Protein AF-A0A7C3TME4-F1 (afdb_monomer)

Solvent-accessible surface area (backbone atoms only — not comparable to full-atom values): 13816 Å² total; per-residue (Å²): 140,78,90,90,77,91,88,80,92,79,83,92,79,86,82,83,83,81,83,79,82,79,79,80,73,78,81,77,84,71,82,79,68,86,88,53,80,61,49,68,63,52,51,54,50,54,57,47,37,74,76,51,68,73,68,78,62,21,32,40,33,26,37,11,40,73,47,34,69,46,46,78,54,47,36,65,73,38,56,90,48,58,45,42,80,46,21,42,58,88,35,28,44,67,53,46,62,72,41,34,76,74,65,47,55,78,52,59,36,49,27,40,40,36,38,57,32,60,43,30,46,76,71,67,45,53,41,65,56,45,42,52,39,48,53,51,44,53,52,54,49,37,73,80,36,76,82,47,44,41,35,39,42,45,58,73,74,27,69,72,48,48,94,47,38,71,53,47,52,49,28,39,49,56,40,45,61,49,20,70,76,66,75,32,46,68,42,82,51,49,76,74,46,34,44,97,86,71,44,48,47,75,85,27,36,38,98,75,34,60,52,63,35,72,64,35,47,64,56,44,44,62,60,51,45,54,52,49,42,74,75,60,50,85,71,128

Radius of gyration: 28.7 Å; Cα contacts (8 Å, |Δi|>4): 325; chains: 1; bounding box: 76×89×68 Å

Mean predicted aligned error: 9.06 Å

Foldseek 3Di:
DDDDDDDDDDDDDDDDDDDDDDDDDDDDDDPDDPLCVCVVVLVVVVVVCVVPPADAQAEEEEEEDQLVVCPPVVCVLQPVGRYDGHYTYLDALVVCVVCCVRRPLVRLYLEYEYEHDLSCVVVPHFLVVSLVSVVVVLVVNCVSRVNYAYEYEQHEAWPLCVVSVVRSVVSSVSNVVVCVVVNHHYQYLHVLQADPVSHGDQQQADPSRRHGDPVVVVSVSCSVSVVCCVVPNSDD

Nearest PDB structures (foldseek):
  7pzg-assembly1_AAA  TM=8.644E-01  e=2.456E-14  Phocaeicola vulgatus
  1bwq-assembly1_A-2  TM=8.470E-01  e=3.777E-12  Bos taurus
  3dt9-assembly1_A  TM=8.019E-01  e=6.624E-13  Bos taurus
  2hsj-assembly1_D  TM=8.637E-01  e=3.541E-11  Streptococcus pneumoniae TIGR4
  1vyh-assembly1_A  TM=8.261E-01  e=8.454E-11  Homo sapiens

Structure (mmCIF, N/CA/C/O backbone):
data_AF-A0A7C3TME4-F1
#
_entry.id   AF-A0A7C3TME4-F1
#
loop_
_atom_site.group_PDB
_atom_site.id
_atom_site.type_symbol
_atom_site.label_atom_id
_atom_site.label_alt_id
_atom_site.label_comp_id
_atom_site.label_asym_id
_atom_site.label_entity_id
_atom_site.label_seq_id
_atom_site.pdbx_PDB_ins_code
_atom_site.Cartn_x
_atom_site.Cartn_y
_atom_site.Cartn_z
_atom_site.occupancy
_atom_site.B_iso_or_equiv
_atom_site.auth_seq_id
_atom_site.auth_comp_id
_atom_site.auth_asym_id
_atom_site.auth_atom_id
_atom_site.pdbx_PDB_model_num
ATOM 1 N N . MET A 1 1 ? 54.034 75.739 47.456 1.00 38.38 1 MET A N 1
ATOM 2 C CA . MET A 1 1 ? 54.978 74.788 46.822 1.00 38.38 1 MET A CA 1
ATOM 3 C C . MET A 1 1 ? 54.157 73.703 46.151 1.00 38.38 1 MET A C 1
ATOM 5 O O . MET A 1 1 ? 53.242 73.231 46.795 1.00 38.38 1 MET A O 1
ATOM 9 N N . ASN A 1 2 ? 54.379 73.233 44.934 1.00 37.00 2 ASN A N 1
ATOM 10 C CA . ASN A 1 2 ? 55.167 73.670 43.789 1.00 37.00 2 ASN A CA 1
ATOM 11 C C . ASN A 1 2 ? 54.626 72.807 42.619 1.00 37.00 2 ASN A C 1
ATOM 13 O O . ASN A 1 2 ? 54.389 71.626 42.838 1.00 37.00 2 ASN A O 1
ATOM 17 N N . ILE A 1 3 ? 54.430 73.409 41.440 1.00 44.34 3 ILE A N 1
ATOM 18 C CA . ILE A 1 3 ? 54.472 72.835 40.072 1.00 44.34 3 ILE A CA 1
ATOM 19 C C . ILE A 1 3 ? 53.951 71.410 39.796 1.00 44.34 3 ILE A C 1
ATOM 21 O O . ILE A 1 3 ? 54.540 70.420 40.212 1.00 44.34 3 ILE A O 1
ATOM 25 N N . ALA A 1 4 ? 53.021 71.324 38.840 1.00 41.16 4 ALA A N 1
ATOM 26 C CA . ALA A 1 4 ? 53.124 70.340 37.764 1.00 41.16 4 ALA A CA 1
ATOM 27 C C . ALA A 1 4 ? 52.654 70.976 36.447 1.00 41.16 4 ALA A C 1
ATOM 29 O O . ALA A 1 4 ? 51.499 71.370 36.298 1.00 41.16 4 ALA A O 1
ATOM 30 N N . SER A 1 5 ? 53.600 71.108 35.524 1.00 45.34 5 SER A N 1
ATOM 31 C CA . SER A 1 5 ? 53.452 71.673 34.189 1.00 45.34 5 SER A CA 1
ATOM 32 C C . SER A 1 5 ? 53.467 70.562 33.137 1.00 45.34 5 SER A C 1
ATOM 34 O O . SER A 1 5 ? 54.255 69.631 33.253 1.00 45.34 5 SER A O 1
ATOM 36 N N . ILE A 1 6 ? 52.688 70.790 32.074 1.00 47.88 6 ILE A N 1
ATOM 37 C CA . ILE A 1 6 ? 52.908 70.399 30.667 1.00 47.88 6 ILE A CA 1
ATOM 38 C C . ILE A 1 6 ? 52.858 68.905 30.312 1.00 47.88 6 ILE A C 1
ATOM 40 O O . ILE A 1 6 ? 53.692 68.109 30.722 1.00 47.88 6 ILE A O 1
ATOM 44 N N . THR A 1 7 ? 51.952 68.578 29.387 1.00 41.00 7 THR A N 1
ATOM 45 C CA . THR A 1 7 ? 52.093 67.615 28.269 1.00 41.00 7 THR A CA 1
ATOM 46 C C . THR A 1 7 ? 50.743 67.583 27.542 1.00 41.00 7 THR A C 1
ATOM 48 O O . THR A 1 7 ? 49.711 67.759 28.172 1.00 41.00 7 THR A O 1
ATOM 51 N N . ALA A 1 8 ? 50.585 67.361 26.246 1.00 40.88 8 ALA A N 1
ATOM 52 C CA . ALA A 1 8 ? 51.396 67.469 25.045 1.00 40.88 8 ALA A CA 1
ATOM 53 C C . ALA A 1 8 ? 50.364 67.384 23.902 1.00 40.88 8 ALA A C 1
ATOM 55 O O . ALA A 1 8 ? 49.390 66.637 23.993 1.00 40.88 8 ALA A O 1
ATOM 56 N N . VAL A 1 9 ? 50.547 68.168 22.844 1.00 46.25 9 VAL A N 1
ATOM 57 C CA . VAL A 1 9 ? 49.722 68.117 21.629 1.00 46.25 9 VAL A CA 1
ATOM 58 C C . VAL A 1 9 ? 50.043 66.832 20.863 1.00 46.25 9 VAL A C 1
ATOM 60 O O . VAL A 1 9 ? 51.214 66.480 20.729 1.00 46.25 9 VAL A O 1
ATOM 63 N N . SER A 1 10 ? 49.041 66.139 20.315 1.00 42.34 10 SER A N 1
ATOM 64 C CA . SER A 1 10 ? 49.268 65.100 19.301 1.00 42.34 10 SER A CA 1
ATOM 65 C C . SER A 1 10 ? 48.139 65.011 18.271 1.00 42.34 10 SER A C 1
ATOM 67 O O . SER A 1 10 ? 47.013 64.638 18.574 1.00 42.34 10 SER A O 1
ATOM 69 N N . ALA A 1 11 ? 48.527 65.422 17.060 1.00 44.00 11 ALA A N 1
ATOM 70 C CA . ALA A 1 11 ? 48.186 64.964 15.712 1.00 44.00 11 ALA A CA 1
ATOM 71 C C . ALA A 1 11 ? 46.788 64.382 15.415 1.00 44.00 11 ALA A C 1
ATOM 73 O O . ALA A 1 11 ? 46.443 63.267 15.797 1.00 44.00 11 ALA A O 1
ATOM 74 N N . ALA A 1 12 ? 46.056 65.107 14.564 1.00 46.00 12 ALA A N 1
ATOM 75 C CA . ALA A 1 12 ? 44.888 64.626 13.838 1.00 46.00 12 ALA A CA 1
ATOM 76 C C . ALA A 1 12 ? 45.297 63.642 12.723 1.00 46.00 12 ALA A C 1
ATOM 78 O O . ALA A 1 12 ? 46.025 64.004 11.799 1.00 46.00 12 ALA A O 1
ATOM 79 N N . GLY A 1 13 ? 44.808 62.402 12.803 1.00 43.19 13 GLY A N 1
ATOM 80 C CA . GLY A 1 13 ? 44.898 61.401 11.739 1.00 43.19 13 GLY A CA 1
ATOM 81 C C . GLY A 1 13 ? 43.660 61.439 10.841 1.00 43.19 13 GLY A C 1
ATOM 82 O O . GLY A 1 13 ? 42.536 61.291 11.315 1.00 43.19 13 GLY A O 1
ATOM 83 N N . LEU A 1 14 ? 43.872 61.639 9.541 1.00 49.12 14 LEU A N 1
ATOM 84 C CA . LEU A 1 14 ? 42.845 61.646 8.501 1.00 49.12 14 LEU A CA 1
ATOM 85 C C . LEU A 1 14 ? 42.413 60.195 8.191 1.00 49.12 14 LEU A C 1
ATOM 87 O O . LEU A 1 14 ? 43.196 59.428 7.632 1.00 49.12 14 LEU A O 1
ATOM 91 N N . LEU A 1 15 ? 41.185 59.798 8.548 1.00 44.97 15 LEU A N 1
ATOM 92 C CA . LEU A 1 15 ? 40.625 58.498 8.149 1.00 44.97 15 LEU A CA 1
ATOM 93 C C . LEU A 1 15 ? 39.968 58.595 6.761 1.00 44.97 15 LEU A C 1
ATOM 95 O O . LEU A 1 15 ? 38.920 59.214 6.597 1.00 44.97 15 LEU A O 1
ATOM 99 N N . LEU A 1 16 ? 40.567 57.931 5.771 1.00 50.03 16 LEU A N 1
ATOM 100 C CA . LEU A 1 16 ? 39.958 57.648 4.469 1.00 50.03 16 LEU A CA 1
ATOM 101 C C . LEU A 1 16 ? 38.964 56.484 4.607 1.00 50.03 16 LEU A C 1
ATOM 103 O O . LEU A 1 16 ? 39.358 55.344 4.854 1.00 50.03 16 LEU A O 1
ATOM 107 N N . LEU A 1 17 ? 37.672 56.765 4.431 1.00 47.72 17 LEU A N 1
ATOM 108 C CA . LEU A 1 17 ? 36.612 55.758 4.454 1.00 47.72 17 LEU A CA 1
ATOM 109 C C . LEU A 1 17 ? 36.432 55.155 3.050 1.00 47.72 17 LEU A C 1
ATOM 111 O O . LEU A 1 17 ? 35.775 55.735 2.189 1.00 47.72 17 LEU A O 1
ATOM 115 N N . ALA A 1 18 ? 37.017 53.982 2.803 1.00 53.81 18 ALA A N 1
ATOM 116 C CA . ALA A 1 18 ? 36.751 53.216 1.587 1.00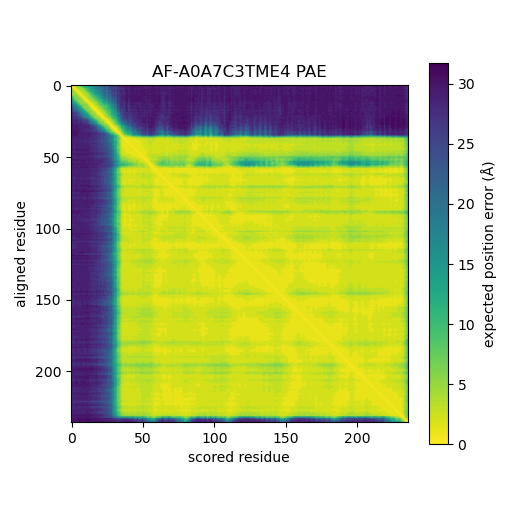 53.81 18 ALA A CA 1
ATOM 117 C C . ALA A 1 18 ? 35.410 52.471 1.722 1.00 53.81 18 ALA A C 1
ATOM 119 O O . ALA A 1 18 ? 35.304 51.484 2.452 1.00 53.81 18 ALA A O 1
ATOM 120 N N . ALA A 1 19 ? 34.378 52.933 1.015 1.00 53.28 19 ALA A N 1
ATOM 121 C CA . ALA A 1 19 ? 33.095 52.241 0.938 1.00 53.28 19 ALA A CA 1
ATOM 122 C C . ALA A 1 19 ? 33.236 50.955 0.103 1.00 53.28 19 ALA A C 1
ATOM 124 O O . ALA A 1 19 ? 33.480 51.002 -1.102 1.00 53.28 19 ALA A O 1
ATOM 125 N N . ARG A 1 20 ? 33.077 49.789 0.739 1.00 54.25 20 ARG A N 1
ATOM 126 C CA . ARG A 1 20 ? 32.970 48.506 0.032 1.00 54.25 20 ARG A CA 1
ATOM 127 C C . ARG A 1 20 ? 31.535 48.307 -0.445 1.00 54.25 20 ARG A C 1
ATOM 129 O O . ARG A 1 20 ? 30.631 48.137 0.367 1.00 54.25 20 ARG A O 1
ATOM 136 N N . VAL A 1 21 ? 31.336 48.278 -1.760 1.00 54.91 21 VAL A N 1
ATOM 137 C CA . VAL A 1 21 ? 30.077 47.827 -2.363 1.00 54.91 21 VAL A CA 1
ATOM 138 C C . VAL A 1 21 ? 30.041 46.302 -2.277 1.00 54.91 21 VAL A C 1
ATOM 140 O O . VAL A 1 21 ? 30.806 45.614 -2.951 1.00 54.91 21 VAL A O 1
ATOM 143 N N . ALA A 1 22 ? 29.183 45.765 -1.413 1.00 49.09 22 ALA A N 1
ATOM 144 C CA . ALA A 1 22 ? 28.935 44.333 -1.346 1.00 49.09 22 ALA A CA 1
ATOM 145 C C . ALA A 1 22 ? 28.124 43.902 -2.579 1.00 49.09 22 ALA A C 1
ATOM 147 O O . ALA A 1 22 ? 26.980 44.315 -2.754 1.00 49.09 22 ALA A O 1
ATOM 148 N N . HIS A 1 23 ? 28.713 43.068 -3.438 1.00 53.50 23 HIS A N 1
ATOM 149 C CA . HIS A 1 23 ? 27.960 42.340 -4.456 1.00 53.50 23 HIS A CA 1
ATOM 150 C C . HIS A 1 23 ? 27.107 41.280 -3.749 1.00 53.50 23 HIS A C 1
ATOM 152 O O . HIS A 1 23 ? 27.642 40.338 -3.162 1.00 53.50 23 HIS A O 1
ATOM 158 N N . ALA A 1 24 ? 25.784 41.439 -3.781 1.00 51.69 24 ALA A N 1
ATOM 159 C CA . ALA A 1 24 ? 24.870 40.407 -3.319 1.00 51.69 24 ALA A CA 1
ATOM 160 C C . ALA A 1 24 ? 24.959 39.210 -4.277 1.00 51.69 24 ALA A C 1
ATOM 162 O O . ALA A 1 24 ? 24.547 39.293 -5.433 1.00 51.69 24 ALA A O 1
ATOM 163 N N . ALA A 1 25 ? 25.524 38.101 -3.802 1.00 54.66 25 ALA A N 1
ATOM 164 C CA . ALA A 1 25 ? 25.453 36.834 -4.512 1.00 54.66 25 ALA A CA 1
ATOM 165 C C . ALA A 1 25 ? 23.982 36.402 -4.618 1.00 54.66 25 ALA A C 1
ATOM 167 O O . ALA A 1 25 ? 23.254 36.420 -3.621 1.00 54.66 25 ALA A O 1
ATOM 168 N N . ALA A 1 26 ? 23.545 36.010 -5.818 1.00 52.69 26 ALA A N 1
ATOM 169 C CA . ALA A 1 26 ? 22.238 35.393 -6.008 1.00 52.69 26 ALA A CA 1
ATOM 170 C C . ALA A 1 26 ? 22.118 34.160 -5.089 1.00 52.69 26 ALA A C 1
ATOM 172 O O . ALA A 1 26 ? 23.085 33.397 -4.974 1.00 52.69 26 ALA A O 1
ATOM 173 N N . PRO A 1 27 ? 20.977 33.949 -4.410 1.00 43.88 27 PRO A N 1
ATOM 174 C CA . PRO A 1 27 ? 20.857 32.846 -3.476 1.00 43.88 27 PRO A CA 1
ATOM 175 C C . PRO A 1 27 ? 20.954 31.526 -4.241 1.00 43.88 27 PRO A C 1
ATOM 177 O O . PRO A 1 27 ? 20.149 31.241 -5.127 1.00 43.88 27 PRO A O 1
ATOM 180 N N . ALA A 1 28 ? 21.940 30.708 -3.876 1.00 51.16 28 ALA A N 1
ATOM 181 C CA . ALA A 1 28 ? 21.996 29.315 -4.288 1.00 51.16 28 ALA A CA 1
ATOM 182 C C . ALA A 1 28 ? 20.683 28.625 -3.881 1.00 51.16 28 ALA A C 1
ATOM 184 O O . ALA A 1 28 ? 20.251 28.725 -2.728 1.00 51.16 28 ALA A O 1
ATOM 185 N N . THR A 1 29 ? 20.036 27.932 -4.818 1.00 48.56 29 THR A N 1
ATOM 186 C CA . THR A 1 29 ? 18.823 27.154 -4.556 1.00 48.56 29 THR A CA 1
ATOM 187 C C . THR A 1 29 ? 19.153 26.018 -3.589 1.00 48.56 29 THR A C 1
ATOM 189 O O . THR A 1 29 ? 19.700 24.981 -3.959 1.00 48.56 29 THR A O 1
ATOM 192 N N . ARG A 1 30 ? 18.847 26.217 -2.303 1.00 45.28 30 ARG A N 1
ATOM 193 C CA . ARG A 1 30 ? 18.965 25.158 -1.295 1.00 45.28 30 ARG A CA 1
ATOM 194 C C . ARG A 1 30 ? 17.942 24.057 -1.609 1.00 45.28 30 ARG A C 1
ATOM 196 O O . ARG A 1 30 ? 16.792 24.388 -1.906 1.00 45.28 30 ARG A O 1
ATOM 203 N N . PRO A 1 31 ? 18.307 22.767 -1.504 1.00 48.81 31 PRO A N 1
ATOM 204 C CA . PRO A 1 31 ? 17.323 21.698 -1.555 1.00 48.81 31 PRO A CA 1
ATOM 205 C C . PRO A 1 31 ? 16.297 21.902 -0.435 1.00 48.81 31 PRO A C 1
ATOM 207 O O . PRO A 1 31 ? 16.660 22.154 0.717 1.00 48.81 31 PRO A O 1
ATOM 210 N N . VAL A 1 32 ? 15.013 21.832 -0.791 1.00 48.09 32 VAL A N 1
ATOM 211 C CA . VAL A 1 32 ? 13.893 21.958 0.149 1.00 48.09 32 VAL A CA 1
ATOM 212 C C . VAL A 1 32 ? 14.014 20.848 1.206 1.00 48.09 32 VAL A C 1
ATOM 214 O O . VAL A 1 32 ? 14.129 19.681 0.826 1.00 48.09 32 VAL A O 1
ATOM 217 N N . PRO A 1 33 ? 14.003 21.161 2.517 1.00 47.69 33 PRO A N 1
ATOM 218 C CA . PRO A 1 33 ? 14.059 20.146 3.565 1.00 47.69 33 PRO A CA 1
ATOM 219 C C . PRO A 1 33 ? 12.911 19.135 3.438 1.00 47.69 33 PRO A C 1
ATOM 221 O O . PRO A 1 33 ? 11.782 19.502 3.115 1.00 47.69 33 PRO A O 1
ATOM 224 N N . ALA A 1 34 ? 13.174 17.868 3.769 1.00 52.22 34 ALA A N 1
ATOM 225 C CA . ALA A 1 34 ? 12.220 16.753 3.706 1.00 52.22 34 ALA A CA 1
ATOM 226 C C . ALA A 1 34 ? 10.955 16.912 4.588 1.00 52.22 34 ALA A C 1
ATOM 228 O O . ALA A 1 34 ? 10.088 16.048 4.590 1.00 52.22 34 ALA A O 1
ATOM 229 N N . THR A 1 35 ? 10.799 18.015 5.324 1.00 54.41 35 THR A N 1
ATOM 230 C CA . THR A 1 35 ? 9.729 18.200 6.315 1.00 54.41 35 THR A CA 1
ATOM 231 C C . THR A 1 35 ? 8.379 18.643 5.735 1.00 54.41 35 THR A C 1
ATOM 233 O O . THR A 1 35 ? 7.398 18.679 6.475 1.00 54.41 35 THR A O 1
ATOM 236 N N . GLN A 1 36 ? 8.281 18.961 4.438 1.00 70.75 36 GLN A N 1
ATOM 237 C CA . GLN A 1 36 ? 7.054 19.538 3.854 1.00 70.75 36 GLN A CA 1
ATOM 238 C C . GLN A 1 36 ? 6.500 18.821 2.620 1.00 70.75 36 GLN A C 1
ATOM 240 O O . GLN A 1 36 ? 5.417 19.180 2.145 1.00 70.75 36 GLN A O 1
ATOM 245 N N . ARG A 1 37 ? 7.193 17.813 2.077 1.00 85.88 37 ARG A N 1
ATOM 246 C CA . ARG A 1 37 ? 6.684 17.114 0.893 1.00 85.88 37 ARG A CA 1
ATOM 247 C C . ARG A 1 37 ? 5.389 16.393 1.275 1.00 85.88 37 ARG A C 1
ATOM 249 O O . ARG A 1 37 ? 5.381 15.605 2.206 1.00 85.88 37 ARG A O 1
ATOM 256 N N . PHE A 1 38 ? 4.311 16.699 0.553 1.00 95.06 38 PHE A N 1
ATOM 257 C CA . PHE A 1 38 ? 2.933 16.239 0.791 1.00 95.06 38 PHE A CA 1
ATOM 258 C C . PHE A 1 38 ? 2.153 16.944 1.910 1.00 95.06 38 PHE A C 1
ATOM 260 O O . PHE A 1 38 ? 0.957 16.701 2.021 1.00 95.06 38 PHE A O 1
ATOM 267 N N . ALA A 1 39 ? 2.736 17.881 2.670 1.00 94.06 39 ALA A N 1
ATOM 268 C CA . ALA A 1 39 ? 2.035 18.554 3.775 1.00 94.06 39 ALA A CA 1
ATOM 269 C C . ALA A 1 39 ? 0.693 19.193 3.360 1.00 94.06 39 ALA A C 1
ATOM 271 O O . ALA A 1 39 ? -0.268 19.141 4.125 1.00 94.06 39 ALA A O 1
ATOM 272 N N . ALA A 1 40 ? 0.608 19.735 2.141 1.00 94.81 40 ALA A N 1
ATOM 273 C CA . ALA A 1 40 ? -0.631 20.278 1.586 1.00 94.81 40 ALA A CA 1
ATOM 274 C C . ALA A 1 40 ? -1.701 19.199 1.321 1.00 94.81 40 ALA A C 1
ATOM 276 O O . ALA A 1 40 ? -2.874 19.425 1.605 1.00 94.81 40 ALA A O 1
ATOM 277 N N . GLU A 1 41 ? -1.314 18.016 0.825 1.00 95.62 41 GLU A N 1
ATOM 278 C CA . GLU A 1 41 ? -2.235 16.881 0.651 1.00 95.62 41 GLU A CA 1
ATOM 279 C C . GLU A 1 41 ? -2.741 16.379 2.010 1.00 95.62 41 GLU A C 1
ATOM 281 O O . GLU A 1 41 ? -3.932 16.114 2.165 1.00 95.62 41 GLU A O 1
ATOM 286 N N . ILE A 1 42 ? -1.858 16.324 3.015 1.00 96.12 42 ILE A N 1
ATOM 287 C CA . ILE A 1 42 ? -2.218 15.929 4.383 1.00 96.12 42 ILE A CA 1
ATOM 288 C C . ILE A 1 42 ? -3.192 16.932 5.008 1.00 96.12 42 ILE A C 1
ATOM 290 O O . ILE A 1 42 ? -4.246 16.536 5.503 1.00 96.12 42 ILE A O 1
ATOM 294 N N . ALA A 1 43 ? -2.902 18.230 4.902 1.00 95.75 43 ALA A N 1
ATOM 295 C CA . ALA A 1 43 ? -3.800 19.285 5.372 1.00 95.75 43 ALA A CA 1
ATOM 296 C C . ALA A 1 43 ? -5.163 19.255 4.656 1.00 95.75 43 ALA A C 1
ATOM 298 O O . ALA A 1 43 ? -6.194 19.570 5.249 1.00 95.75 43 ALA A O 1
ATOM 299 N N . ALA A 1 44 ? -5.199 18.840 3.386 1.00 95.19 44 ALA A N 1
ATOM 300 C CA . ALA A 1 44 ? -6.446 18.673 2.649 1.00 95.19 44 ALA A CA 1
A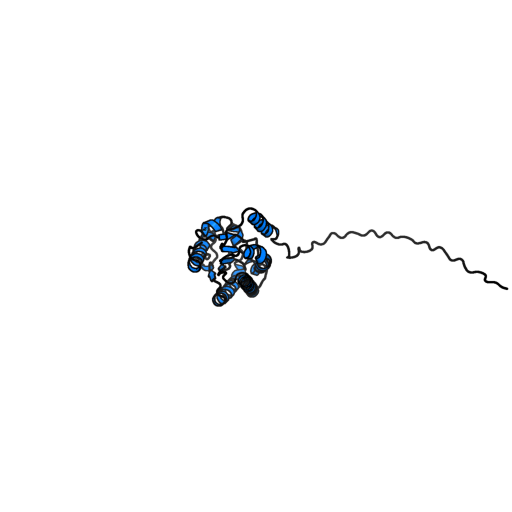TOM 301 C C . ALA A 1 44 ? -7.283 17.469 3.127 1.00 95.19 44 ALA A C 1
ATOM 303 O O . ALA A 1 44 ? -8.505 17.494 2.965 1.00 95.19 44 ALA A O 1
ATOM 304 N N . PHE A 1 45 ? -6.679 16.420 3.703 1.00 95.25 45 PHE A N 1
ATOM 305 C CA . PHE A 1 45 ? -7.440 15.384 4.419 1.00 95.25 45 PHE A CA 1
ATOM 306 C C . PHE A 1 45 ? -8.053 15.960 5.694 1.00 95.25 45 PHE A C 1
ATOM 308 O O . PHE A 1 45 ? -9.267 15.909 5.853 1.00 95.25 45 PHE A O 1
ATOM 315 N N . GLU A 1 46 ? -7.241 16.597 6.535 1.00 94.69 46 GLU A N 1
ATOM 316 C CA . GLU A 1 46 ? -7.681 17.157 7.820 1.00 94.69 46 GLU A CA 1
ATOM 317 C C . GLU A 1 46 ? -8.819 18.169 7.648 1.00 94.69 46 GLU A C 1
ATOM 319 O O . GLU A 1 46 ? -9.831 18.097 8.342 1.00 94.69 46 GLU A O 1
ATOM 324 N N . LYS A 1 47 ? -8.700 19.073 6.668 1.00 95.56 47 LYS A N 1
ATOM 325 C CA . LYS A 1 47 ? -9.752 20.048 6.357 1.00 95.56 47 LYS A CA 1
ATOM 326 C C . LYS A 1 47 ? -11.054 19.376 5.913 1.00 95.56 47 LYS A C 1
ATOM 328 O O . LYS A 1 47 ? -12.132 19.841 6.276 1.00 95.56 47 LYS A O 1
ATOM 333 N N . ARG A 1 48 ? -10.977 18.305 5.114 1.00 92.94 48 ARG A N 1
ATOM 334 C CA . ARG A 1 48 ? -12.173 17.556 4.696 1.00 92.94 48 ARG A CA 1
ATOM 335 C C . ARG A 1 48 ? -12.818 16.840 5.872 1.00 92.94 48 ARG A C 1
ATOM 337 O O . ARG A 1 48 ? -14.034 16.883 5.983 1.00 92.94 48 ARG A O 1
ATOM 344 N N . ASP A 1 49 ? -12.019 16.265 6.759 1.00 93.38 49 ASP A N 1
ATOM 345 C CA . ASP A 1 49 ? -12.524 15.524 7.915 1.00 93.38 49 ASP A CA 1
ATOM 346 C C . ASP A 1 49 ? -13.152 16.439 8.970 1.00 93.38 49 ASP A C 1
ATOM 348 O O . ASP A 1 49 ? -14.101 16.045 9.638 1.00 93.38 49 ASP A O 1
ATOM 352 N N . GLN A 1 50 ? -12.685 17.685 9.086 1.00 91.56 50 GLN A N 1
ATOM 353 C CA . GLN A 1 50 ? -13.356 18.707 9.897 1.00 91.56 50 GLN A CA 1
ATOM 354 C C . GLN A 1 50 ? -14.749 19.051 9.356 1.00 91.56 50 GLN A C 1
ATOM 356 O O . GLN A 1 50 ? -15.667 19.291 10.135 1.00 91.56 50 GLN A O 1
ATOM 361 N N . ALA A 1 51 ? -14.908 19.090 8.031 1.00 92.88 51 ALA A N 1
ATOM 362 C CA . ALA A 1 51 ? -16.188 19.391 7.393 1.00 92.88 51 ALA A CA 1
ATOM 363 C C . ALA A 1 51 ? -17.135 18.178 7.362 1.00 92.88 51 ALA A C 1
ATOM 365 O O . ALA A 1 51 ? -18.348 18.340 7.464 1.00 92.88 51 ALA A O 1
ATOM 366 N N . ALA A 1 52 ? -16.583 16.975 7.209 1.00 89.31 52 ALA A N 1
ATOM 367 C CA . ALA A 1 52 ? -17.311 15.717 7.138 1.00 89.31 52 ALA A CA 1
ATOM 368 C C . ALA A 1 52 ? -16.493 14.615 7.834 1.00 89.31 52 ALA A C 1
ATOM 370 O O . ALA A 1 52 ? -15.668 13.963 7.183 1.00 89.31 52 ALA A O 1
ATOM 371 N N . PRO A 1 53 ? -16.698 14.408 9.148 1.00 87.06 53 PRO A N 1
ATOM 372 C CA . PRO A 1 53 ? -15.969 13.398 9.896 1.00 87.06 53 PRO A CA 1
ATOM 373 C C . PRO A 1 53 ? -16.157 12.010 9.277 1.00 87.06 53 PRO A C 1
ATOM 375 O O . PRO A 1 53 ? -17.291 11.610 8.996 1.00 87.06 53 PRO A O 1
ATOM 378 N N . PRO A 1 54 ? -15.071 11.258 9.051 1.00 83.19 54 PRO A N 1
ATOM 379 C CA . PRO A 1 54 ? -15.181 9.915 8.518 1.00 83.19 54 PRO A CA 1
ATOM 380 C C . PRO A 1 54 ? -15.893 8.971 9.496 1.00 83.19 54 PRO A C 1
ATOM 382 O O . PRO A 1 54 ? -15.805 9.152 10.714 1.00 83.19 54 PRO A O 1
ATOM 385 N N . PRO A 1 55 ? -16.563 7.932 8.973 1.00 80.50 55 PRO A N 1
ATOM 386 C CA . PRO A 1 55 ? -17.238 6.937 9.795 1.00 80.50 55 PRO A CA 1
ATOM 387 C C . PRO A 1 55 ? -16.252 6.203 10.715 1.00 80.50 55 PRO A C 1
ATOM 389 O O . PRO A 1 55 ? -15.115 5.912 10.335 1.00 80.50 55 PRO A O 1
ATOM 392 N N . GLN A 1 56 ? -16.704 5.886 11.931 1.00 77.69 56 GLN A N 1
ATOM 393 C CA . GLN A 1 56 ? -15.938 5.062 12.867 1.00 77.69 56 GLN A CA 1
ATOM 394 C C . GLN A 1 56 ? -15.808 3.625 12.349 1.00 77.69 56 GLN A C 1
ATOM 396 O O . GLN A 1 56 ? -16.630 3.165 11.562 1.00 77.69 56 GLN A O 1
ATOM 401 N N . GLY A 1 57 ? -14.755 2.918 12.773 1.00 78.31 57 GLY A N 1
ATOM 402 C CA . GLY A 1 57 ? -14.548 1.516 12.394 1.00 78.31 57 GLY A CA 1
ATOM 403 C C . GLY A 1 57 ? -14.206 1.298 10.916 1.00 78.31 57 GLY A C 1
ATOM 404 O O . GLY A 1 57 ? -14.198 0.162 10.453 1.00 78.31 57 GLY A O 1
ATOM 405 N N . ALA A 1 58 ? -13.891 2.355 10.166 1.00 93.00 58 ALA A N 1
ATOM 406 C CA . ALA A 1 58 ? -13.549 2.249 8.756 1.00 93.00 58 ALA A CA 1
ATOM 407 C C . ALA A 1 58 ? -12.223 1.508 8.498 1.00 93.00 58 ALA A C 1
ATOM 409 O O . ALA A 1 58 ? -11.360 1.360 9.372 1.00 93.00 58 ALA A O 1
ATOM 410 N N . ILE A 1 59 ? -12.048 1.083 7.248 1.00 97.56 59 ILE A N 1
ATOM 411 C CA . ILE A 1 59 ? -10.806 0.540 6.702 1.00 97.56 59 ILE A CA 1
ATOM 412 C C . ILE A 1 59 ? -10.031 1.684 6.049 1.00 97.56 59 ILE A C 1
ATOM 414 O O . ILE A 1 59 ? -10.474 2.260 5.054 1.00 97.56 59 ILE A O 1
ATOM 418 N N . VAL A 1 60 ? -8.858 2.017 6.582 1.00 98.19 60 VAL A N 1
ATOM 419 C CA . VAL A 1 60 ? -8.008 3.070 6.012 1.00 98.19 60 VAL A CA 1
ATOM 420 C C . VAL A 1 60 ? -7.094 2.469 4.954 1.00 98.19 60 VAL A C 1
ATOM 422 O O . VAL A 1 60 ? -6.207 1.677 5.264 1.00 98.19 60 VAL A O 1
ATOM 425 N N . PHE A 1 61 ? -7.270 2.891 3.707 1.00 98.75 61 PHE A N 1
ATOM 426 C CA . PHE A 1 61 ? -6.344 2.619 2.615 1.00 98.75 61 PHE A CA 1
ATOM 427 C C . PHE A 1 61 ? -5.326 3.750 2.534 1.00 98.75 61 PHE A C 1
ATOM 429 O O . PHE A 1 61 ? -5.696 4.907 2.348 1.00 98.75 61 PHE A O 1
ATOM 436 N N . THR A 1 62 ? -4.039 3.444 2.645 1.00 98.56 62 THR A N 1
ATOM 437 C CA . THR A 1 62 ? -2.972 4.451 2.649 1.00 98.56 62 THR A CA 1
ATOM 438 C C . THR A 1 62 ? -1.736 3.998 1.874 1.00 98.56 62 THR A C 1
ATOM 440 O O . THR A 1 62 ? -1.630 2.862 1.409 1.00 98.56 62 THR A O 1
ATOM 443 N N . GLY A 1 63 ? -0.793 4.922 1.719 1.00 96.88 63 GLY A N 1
ATOM 444 C CA . GLY A 1 63 ? 0.428 4.752 0.954 1.00 96.88 63 GLY A CA 1
ATOM 445 C C . GLY A 1 63 ? 0.497 5.750 -0.192 1.00 96.88 63 GLY A C 1
ATOM 446 O O . GLY A 1 63 ? 0.255 6.943 0.006 1.00 96.88 63 GLY A O 1
ATOM 447 N N . SER A 1 64 ? 0.865 5.265 -1.372 1.00 97.81 64 SER A N 1
ATOM 448 C CA . SER A 1 64 ? 1.299 6.120 -2.481 1.00 97.81 64 SER A CA 1
ATOM 449 C C . SER A 1 64 ? 0.234 6.395 -3.546 1.00 97.81 64 SER A C 1
ATOM 451 O O . SER A 1 64 ? -0.961 6.132 -3.363 1.00 97.81 64 SER A O 1
ATOM 453 N N . SER A 1 65 ? 0.675 6.942 -4.682 1.00 98.00 65 SER A N 1
ATOM 454 C CA . SER A 1 65 ? -0.168 7.437 -5.763 1.00 98.00 65 SER A CA 1
ATOM 455 C C . SER A 1 65 ? -1.163 6.411 -6.292 1.00 98.00 65 SER A C 1
ATOM 457 O O . SER A 1 65 ? -2.256 6.820 -6.662 1.00 98.00 65 SER A O 1
ATOM 459 N N . SER A 1 66 ? -0.869 5.107 -6.270 1.00 98.56 66 SER A N 1
ATOM 460 C CA . SER A 1 66 ? -1.846 4.084 -6.676 1.00 98.56 66 SER A CA 1
ATOM 461 C C . SER A 1 66 ? -3.078 4.057 -5.767 1.00 98.56 66 SER A C 1
ATOM 463 O O . SER A 1 66 ? -4.183 3.872 -6.261 1.00 98.56 66 SER A O 1
ATOM 465 N N . ILE A 1 67 ? -2.937 4.296 -4.461 1.00 98.69 67 ILE A N 1
ATOM 466 C CA . ILE A 1 67 ? -4.099 4.433 -3.571 1.00 98.69 67 ILE A CA 1
ATOM 467 C C . ILE A 1 67 ? -4.756 5.792 -3.793 1.00 98.69 67 ILE A C 1
ATOM 469 O O . ILE A 1 67 ? -5.963 5.856 -4.015 1.00 98.69 67 ILE A O 1
ATOM 473 N N . ARG A 1 68 ? -3.967 6.875 -3.843 1.00 98.44 68 ARG A N 1
ATOM 474 C CA . ARG A 1 68 ? -4.482 8.237 -4.074 1.00 98.44 68 ARG A CA 1
ATOM 475 C C . ARG A 1 68 ? -5.346 8.325 -5.337 1.00 98.44 68 ARG A C 1
ATOM 477 O O . ARG A 1 68 ? -6.420 8.915 -5.313 1.00 98.44 68 ARG A O 1
ATOM 484 N N . MET A 1 69 ? -4.873 7.743 -6.438 1.00 98.50 69 MET A N 1
ATOM 485 C CA . MET A 1 69 ? -5.495 7.819 -7.764 1.00 98.50 69 MET A CA 1
ATOM 486 C C . MET A 1 69 ? -6.654 6.845 -7.958 1.00 98.50 69 MET A C 1
ATOM 488 O O . MET A 1 69 ? -7.429 7.031 -8.891 1.00 98.50 69 MET A O 1
ATOM 492 N N . TRP A 1 70 ? -6.840 5.884 -7.049 1.00 98.56 70 TRP A N 1
ATOM 493 C CA . TRP A 1 70 ? -8.090 5.125 -6.984 1.00 98.56 70 TRP A CA 1
ATOM 494 C C . TRP A 1 70 ? -9.267 6.073 -6.690 1.00 98.56 70 TRP A C 1
ATOM 496 O O . TRP A 1 70 ? -10.393 5.874 -7.146 1.00 98.56 70 TRP A O 1
ATOM 506 N N . GLY A 1 71 ? -8.980 7.173 -5.982 1.00 95.94 71 GLY A N 1
ATOM 507 C CA . GLY A 1 71 ? -9.891 8.293 -5.809 1.00 95.94 71 GLY A CA 1
ATOM 508 C C . GLY A 1 71 ? -11.185 7.880 -5.120 1.00 95.94 71 GLY A C 1
ATOM 509 O O . GLY A 1 71 ? -11.169 7.104 -4.162 1.00 95.94 71 GLY A O 1
ATOM 510 N N . ASN A 1 72 ? -12.299 8.411 -5.623 1.00 93.19 72 ASN A N 1
ATOM 511 C CA . ASN A 1 72 ? -13.632 8.180 -5.065 1.00 93.19 72 ASN A CA 1
ATOM 512 C C . ASN A 1 72 ? -14.168 6.771 -5.363 1.00 93.19 72 ASN A C 1
ATOM 514 O O . ASN A 1 72 ? -15.010 6.283 -4.616 1.00 93.19 72 ASN A O 1
ATOM 518 N N . ALA A 1 73 ? -13.669 6.105 -6.412 1.00 97.62 73 ALA A N 1
ATOM 519 C CA . ALA A 1 73 ? -14.115 4.758 -6.769 1.00 97.62 73 ALA A CA 1
ATOM 520 C C . ALA A 1 73 ? -13.744 3.719 -5.700 1.00 97.62 73 ALA A C 1
ATOM 522 O O . ALA A 1 73 ? -14.459 2.739 -5.544 1.00 97.62 73 ALA A O 1
ATOM 523 N N . LEU A 1 74 ? -12.688 3.966 -4.911 1.00 98.25 74 LEU A N 1
ATOM 524 C CA . LEU A 1 74 ? -12.229 3.053 -3.861 1.00 98.25 74 LEU A CA 1
ATOM 525 C C . LEU A 1 74 ? -13.342 2.687 -2.871 1.00 98.25 74 LEU A C 1
ATOM 527 O O . LEU A 1 74 ? -13.499 1.517 -2.539 1.00 98.25 74 LEU A O 1
ATOM 531 N N . ALA A 1 75 ? -14.116 3.671 -2.405 1.00 96.06 75 ALA A N 1
ATOM 532 C CA . ALA A 1 75 ? -15.186 3.417 -1.442 1.00 96.06 75 ALA A CA 1
ATOM 533 C C . ALA A 1 75 ? -16.302 2.551 -2.050 1.00 96.06 75 ALA A C 1
ATOM 535 O O . ALA A 1 75 ? -16.783 1.629 -1.399 1.00 96.06 75 ALA A O 1
ATOM 536 N N . GLU A 1 76 ? -16.669 2.807 -3.308 1.00 97.06 76 GLU A N 1
ATOM 537 C CA . GLU A 1 76 ? -17.679 2.031 -4.034 1.00 97.06 76 GLU A CA 1
ATOM 538 C C . GLU A 1 76 ? -17.205 0.605 -4.330 1.00 97.06 76 GLU A C 1
ATOM 540 O O . GLU A 1 76 ? -17.933 -0.355 -4.083 1.00 97.06 76 GLU A O 1
ATOM 545 N N . ASP A 1 77 ? -15.962 0.455 -4.785 1.00 98.06 77 ASP A N 1
ATOM 546 C CA . ASP A 1 77 ? -15.368 -0.839 -5.117 1.00 98.06 77 ASP A CA 1
ATOM 547 C C . ASP A 1 77 ? -15.264 -1.768 -3.896 1.00 98.06 77 ASP A C 1
ATOM 549 O O . ASP A 1 77 ? -15.306 -2.992 -4.040 1.00 98.06 77 ASP A O 1
ATOM 553 N N . MET A 1 78 ? -15.126 -1.198 -2.694 1.00 97.38 78 MET A N 1
ATOM 554 C CA . MET A 1 78 ? -14.986 -1.951 -1.446 1.00 97.38 78 MET A CA 1
ATOM 555 C C . MET A 1 78 ? -16.315 -2.242 -0.740 1.00 97.38 78 MET A C 1
ATOM 557 O O . MET A 1 78 ? -16.314 -3.056 0.183 1.00 97.38 78 MET A O 1
ATOM 561 N N . LYS A 1 79 ? -17.450 -1.669 -1.173 1.00 94.56 79 LYS A N 1
ATOM 562 C CA . LYS A 1 79 ? -18.765 -1.955 -0.564 1.00 94.56 79 LYS A CA 1
ATOM 563 C C . LYS A 1 79 ? -19.026 -3.467 -0.467 1.00 94.56 79 LYS A C 1
ATOM 565 O O . LYS A 1 79 ? -18.755 -4.163 -1.444 1.00 94.56 79 LYS A O 1
ATOM 570 N N . PRO A 1 80 ? -19.585 -3.980 0.644 1.00 93.25 80 PRO A N 1
ATOM 571 C CA . PRO A 1 80 ? -20.190 -3.227 1.748 1.00 93.25 80 PRO A CA 1
ATOM 572 C C . PRO A 1 80 ? -19.185 -2.683 2.777 1.00 93.25 80 PRO A C 1
ATOM 574 O O . PRO A 1 80 ? -19.588 -1.980 3.699 1.00 93.25 80 PRO A O 1
ATOM 577 N N . LEU A 1 81 ? -17.887 -2.959 2.623 1.00 93.69 81 LEU A N 1
ATOM 578 C CA . LEU A 1 81 ? -16.865 -2.477 3.546 1.00 93.69 81 LEU A CA 1
ATOM 579 C C . LEU A 1 81 ? -16.725 -0.954 3.462 1.00 93.69 81 LEU A C 1
ATOM 581 O O . LEU A 1 81 ? -16.590 -0.369 2.385 1.00 93.69 81 LEU A O 1
ATOM 585 N N . VAL A 1 82 ? -16.690 -0.310 4.626 1.00 94.12 82 VAL A N 1
ATOM 586 C CA . VAL A 1 82 ? -16.515 1.139 4.737 1.00 94.12 82 VAL A CA 1
ATOM 587 C C . VAL A 1 82 ? -15.035 1.482 4.591 1.00 94.12 82 VAL A C 1
ATOM 589 O O . VAL A 1 82 ? -14.264 1.383 5.545 1.00 94.12 82 VAL A O 1
ATOM 592 N N . ALA A 1 83 ? -14.626 1.872 3.386 1.00 96.12 83 ALA A N 1
ATOM 593 C CA . ALA A 1 83 ? -13.237 2.178 3.063 1.00 96.12 83 ALA A CA 1
ATOM 594 C C . ALA A 1 83 ? -12.981 3.686 2.911 1.00 96.12 83 ALA A C 1
ATOM 596 O O . ALA A 1 83 ? -13.768 4.417 2.309 1.00 96.12 83 ALA A O 1
ATOM 597 N N . ILE A 1 84 ? -11.838 4.146 3.421 1.00 96.06 84 ILE A N 1
ATOM 598 C CA . ILE A 1 84 ? -11.400 5.542 3.352 1.00 96.06 84 ILE A CA 1
ATOM 599 C C . ILE A 1 84 ? -10.069 5.621 2.615 1.00 96.06 84 ILE A C 1
ATOM 601 O O . ILE A 1 84 ? -9.105 4.942 2.963 1.00 96.06 84 ILE A O 1
ATOM 605 N N . ASN A 1 85 ? -9.992 6.521 1.636 1.00 97.56 85 ASN A N 1
ATOM 606 C CA . ASN A 1 85 ? -8.768 6.790 0.894 1.00 97.56 85 ASN A CA 1
ATOM 607 C C . ASN A 1 85 ? -7.902 7.853 1.597 1.00 97.56 85 ASN A C 1
ATOM 609 O O . ASN A 1 85 ? -8.299 9.017 1.731 1.00 97.56 85 ASN A O 1
ATOM 613 N N . ARG A 1 86 ? -6.712 7.434 2.025 1.00 97.62 86 ARG A N 1
ATOM 614 C CA . ARG A 1 86 ? -5.620 8.231 2.608 1.00 97.62 86 ARG A CA 1
ATOM 615 C C . ARG A 1 86 ? -4.294 7.963 1.901 1.00 97.62 86 ARG A C 1
ATOM 617 O O . ARG A 1 86 ? -3.224 8.041 2.506 1.00 97.62 86 ARG A O 1
ATOM 624 N N . GLY A 1 87 ? -4.360 7.613 0.618 1.00 97.75 87 GLY A N 1
ATOM 625 C CA . GLY A 1 87 ? -3.197 7.623 -0.258 1.00 97.75 87 GLY A CA 1
ATOM 626 C C . GLY A 1 87 ? -2.830 9.056 -0.622 1.00 97.75 87 GLY A C 1
ATOM 627 O O . GLY A 1 87 ? -3.696 9.869 -0.934 1.00 97.75 87 GLY A O 1
ATOM 628 N N . PHE A 1 88 ? -1.544 9.359 -0.620 1.00 97.44 88 PHE A N 1
ATOM 629 C CA . PHE A 1 88 ? -0.987 10.652 -1.024 1.00 97.44 88 PHE A CA 1
ATOM 630 C C . PHE A 1 88 ? 0.099 10.405 -2.078 1.00 97.44 88 PHE A C 1
ATOM 632 O O . PHE A 1 88 ? 0.342 9.246 -2.380 1.00 97.44 88 PHE A O 1
ATOM 639 N N . GLY A 1 89 ? 0.663 11.446 -2.702 1.00 94.62 89 GLY A N 1
ATOM 640 C CA . GLY A 1 89 ? 1.506 11.425 -3.917 1.00 94.62 89 GLY A CA 1
ATOM 641 C C . GLY A 1 89 ? 2.552 10.304 -4.129 1.00 94.62 89 GLY A C 1
ATOM 642 O O . GLY A 1 89 ? 2.331 9.117 -3.944 1.00 94.62 89 GLY A O 1
ATOM 643 N N . GLY A 1 90 ? 3.726 10.630 -4.664 1.00 94.06 90 GLY A N 1
ATOM 644 C CA . GLY A 1 90 ? 4.804 9.643 -4.867 1.00 94.06 90 GLY A CA 1
ATOM 645 C C . GLY A 1 90 ? 5.468 9.210 -3.553 1.00 94.06 90 GLY A C 1
ATOM 646 O O . GLY A 1 90 ? 6.693 9.242 -3.475 1.00 94.06 90 GLY A O 1
ATOM 647 N N . SER A 1 91 ? 4.676 8.930 -2.515 1.00 97.19 91 SER A N 1
ATOM 648 C CA . SER A 1 91 ? 5.140 8.708 -1.153 1.00 97.19 91 SER A CA 1
ATOM 649 C C . SER A 1 91 ? 5.922 7.410 -1.025 1.00 97.19 91 SER A C 1
ATOM 651 O O . SER A 1 91 ? 5.689 6.434 -1.746 1.00 97.19 91 SER A O 1
ATOM 653 N N . THR A 1 92 ? 6.880 7.447 -0.112 1.00 98.44 92 THR A N 1
ATOM 654 C CA . THR A 1 92 ? 7.718 6.335 0.320 1.00 98.44 92 THR A CA 1
ATOM 655 C C . THR A 1 92 ? 7.213 5.777 1.649 1.00 98.44 92 THR A C 1
ATOM 657 O O . THR A 1 92 ? 6.356 6.370 2.314 1.00 98.44 92 THR A O 1
ATOM 660 N N . THR A 1 93 ? 7.749 4.641 2.083 1.00 98.31 93 THR A N 1
ATOM 661 C CA . THR A 1 93 ? 7.453 4.109 3.422 1.00 98.31 93 THR A CA 1
ATOM 662 C C . THR A 1 93 ? 7.925 5.051 4.537 1.00 98.31 93 THR A C 1
ATOM 664 O O . THR A 1 93 ? 7.291 5.114 5.589 1.00 98.31 93 THR A O 1
ATOM 667 N N . SER A 1 94 ? 8.975 5.847 4.300 1.00 97.31 94 SER A N 1
ATOM 668 C CA . SER A 1 94 ? 9.418 6.898 5.229 1.00 97.31 94 SER A CA 1
ATOM 669 C C . SER A 1 94 ? 8.391 8.029 5.347 1.00 97.31 94 SER A C 1
ATOM 671 O O . SER A 1 9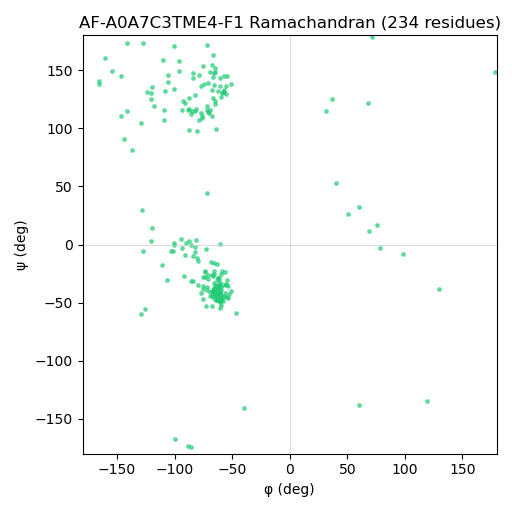4 ? 8.090 8.465 6.456 1.00 97.31 94 SER A O 1
ATOM 673 N N . ASP A 1 95 ? 7.803 8.465 4.228 1.00 97.44 95 ASP A N 1
ATOM 674 C CA . ASP A 1 95 ? 6.751 9.490 4.254 1.00 97.44 95 ASP A CA 1
ATOM 675 C C . ASP A 1 95 ? 5.490 8.966 4.961 1.00 97.44 95 ASP A C 1
ATOM 677 O O . ASP A 1 95 ? 4.840 9.688 5.717 1.00 97.44 95 ASP A O 1
ATOM 681 N N . LEU A 1 96 ? 5.151 7.688 4.758 1.00 96.62 96 LEU A N 1
ATOM 682 C CA . LEU A 1 96 ? 4.037 7.051 5.461 1.00 96.62 96 LEU A CA 1
ATOM 683 C C . LEU A 1 96 ? 4.255 7.057 6.983 1.00 96.62 96 LEU A C 1
ATOM 685 O O . LEU A 1 96 ? 3.345 7.417 7.726 1.00 96.62 96 LEU A O 1
ATOM 689 N N . LEU A 1 97 ? 5.462 6.721 7.449 1.00 97.06 97 LEU A N 1
ATOM 690 C CA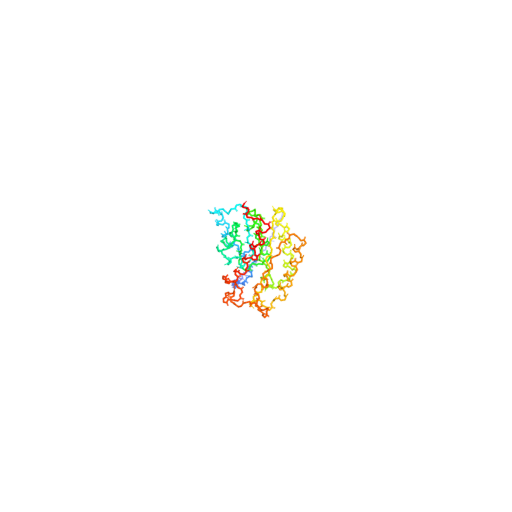 . LEU A 1 97 ? 5.827 6.798 8.869 1.00 97.06 97 LEU A CA 1
ATOM 691 C C . LEU A 1 97 ? 5.740 8.220 9.428 1.00 97.06 97 LEU A C 1
ATOM 693 O O . LEU A 1 97 ? 5.329 8.403 10.575 1.00 97.06 97 LEU A O 1
ATOM 697 N N . GLN A 1 98 ? 6.127 9.215 8.632 1.00 96.00 98 GLN A N 1
ATOM 698 C CA . GLN A 1 98 ? 6.065 10.619 9.025 1.00 96.00 98 GLN A CA 1
ATOM 699 C C . GLN A 1 98 ? 4.622 11.095 9.224 1.00 96.00 98 GLN A C 1
ATOM 701 O O . GLN A 1 98 ? 4.359 11.877 10.135 1.00 96.00 98 GLN A O 1
ATOM 706 N N . TYR A 1 99 ? 3.689 10.639 8.387 1.00 96.81 99 TYR A N 1
ATOM 707 C CA . TYR A 1 99 ? 2.321 11.156 8.380 1.00 96.81 99 TYR A CA 1
ATOM 708 C C . TYR A 1 99 ? 1.280 10.249 9.041 1.00 96.81 99 TYR A C 1
ATOM 710 O O . TYR A 1 99 ? 0.141 10.687 9.203 1.00 96.81 99 TYR A O 1
ATOM 718 N N . MET A 1 100 ? 1.624 9.028 9.470 1.00 95.69 100 MET A N 1
ATOM 719 C CA . MET A 1 100 ? 0.643 8.073 10.011 1.00 95.69 100 MET A CA 1
ATOM 720 C C . MET A 1 100 ? -0.188 8.612 11.189 1.00 95.69 100 MET A C 1
ATOM 722 O O . MET A 1 100 ? -1.380 8.317 11.273 1.00 95.69 100 MET A O 1
ATOM 726 N N . ASP A 1 101 ? 0.388 9.464 12.042 1.00 94.94 101 ASP A N 1
ATOM 727 C CA . ASP A 1 101 ? -0.325 10.070 13.179 1.00 94.94 101 ASP A CA 1
ATOM 728 C C . ASP A 1 101 ? -1.404 11.073 12.738 1.00 94.94 101 ASP A C 1
ATOM 730 O O . ASP A 1 101 ? -2.275 11.435 13.521 1.00 94.94 101 ASP A O 1
ATOM 734 N N . ARG A 1 102 ? -1.361 11.510 11.475 1.00 94.81 102 ARG A N 1
ATOM 735 C CA . ARG A 1 102 ? -2.292 12.476 10.877 1.00 94.81 102 ARG A CA 1
ATOM 736 C C . ARG A 1 102 ? -3.279 11.828 9.910 1.00 94.81 102 ARG A C 1
ATOM 738 O O . ARG A 1 102 ? -4.392 12.314 9.773 1.00 94.81 102 ARG A O 1
ATOM 745 N N . ILE A 1 103 ? -2.887 10.739 9.240 1.00 92.69 103 ILE A N 1
ATOM 746 C CA . ILE A 1 103 ? -3.697 10.118 8.172 1.00 92.69 103 ILE A CA 1
ATOM 747 C 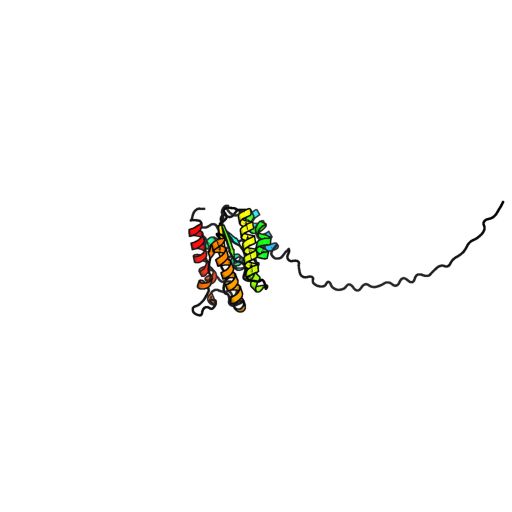C . ILE A 1 103 ? -4.085 8.660 8.421 1.00 92.69 103 ILE A C 1
ATOM 749 O O . ILE A 1 103 ? -4.692 8.039 7.551 1.00 92.69 103 ILE A O 1
ATOM 753 N N . VAL A 1 104 ? -3.735 8.091 9.572 1.00 94.00 104 VAL A N 1
ATOM 754 C CA . VAL A 1 104 ? -4.136 6.725 9.936 1.00 94.00 104 VAL A CA 1
ATOM 755 C C . VAL A 1 104 ? -4.753 6.706 11.324 1.00 94.00 104 VAL A C 1
ATOM 757 O O . VAL A 1 104 ? -5.918 6.343 11.474 1.00 94.00 104 VAL A O 1
ATOM 760 N N . LEU A 1 105 ? -3.994 7.122 12.338 1.00 91.94 105 LEU A N 1
ATOM 761 C CA . LEU A 1 105 ? -4.400 6.979 13.737 1.00 91.94 105 LEU A CA 1
ATOM 762 C C . LEU A 1 105 ? -5.657 7.776 14.133 1.00 91.94 105 LEU A C 1
ATOM 764 O O . LEU A 1 105 ? -6.462 7.216 14.882 1.00 91.94 105 LEU A O 1
ATOM 768 N N . PRO A 1 106 ? -5.900 9.006 13.626 1.00 92.25 106 PRO A N 1
ATOM 769 C CA . PRO A 1 106 ? -7.087 9.778 14.003 1.00 92.25 106 PRO A CA 1
ATOM 770 C C . PRO A 1 106 ? -8.411 9.073 13.688 1.00 92.25 106 PRO A C 1
ATOM 772 O O . PRO A 1 106 ? -9.419 9.346 14.331 1.00 92.25 106 PRO A O 1
ATOM 775 N N . TYR A 1 107 ? -8.408 8.137 12.735 1.00 91.81 107 TYR A N 1
ATOM 776 C CA . TYR A 1 107 ? -9.604 7.405 12.314 1.00 91.81 107 TYR A CA 1
ATOM 777 C C . TYR A 1 107 ? -9.930 6.196 13.188 1.00 91.81 107 TYR A C 1
ATOM 779 O O . TYR A 1 107 ? -10.994 5.608 13.017 1.00 91.81 107 TYR A O 1
ATOM 787 N N . ARG A 1 108 ? -9.017 5.801 14.091 1.00 93.25 108 ARG A N 1
ATOM 788 C CA . ARG A 1 108 ? -9.101 4.562 14.886 1.00 93.25 108 ARG A CA 1
ATOM 789 C C . ARG A 1 108 ? -9.616 3.372 14.051 1.00 93.25 108 ARG A C 1
ATOM 791 O O . ARG A 1 108 ? -10.615 2.753 14.421 1.00 93.25 108 ARG A O 1
ATOM 798 N N . PRO A 1 109 ? -8.989 3.089 12.893 1.00 95.75 109 PRO A N 1
ATOM 799 C CA . PRO A 1 109 ? -9.514 2.112 11.958 1.00 95.75 109 PRO A CA 1
ATOM 800 C C . PRO A 1 109 ? -9.479 0.706 12.549 1.00 95.75 109 PRO A C 1
ATOM 802 O O . PRO A 1 109 ? -8.540 0.345 13.259 1.00 95.75 109 PRO A O 1
ATOM 805 N N . ARG A 1 110 ? -10.451 -0.126 12.168 1.00 95.75 110 ARG A N 1
ATOM 806 C CA . ARG A 1 110 ? -10.389 -1.568 12.460 1.00 95.75 110 ARG A CA 1
ATOM 807 C C . ARG A 1 110 ? -9.366 -2.292 11.579 1.00 95.75 110 ARG A C 1
ATOM 809 O O . ARG A 1 110 ? -8.867 -3.354 11.945 1.00 95.75 110 ARG A O 1
ATOM 816 N N . ALA A 1 111 ? -9.058 -1.717 10.414 1.00 98.00 111 ALA A N 1
ATOM 817 C CA . ALA A 1 111 ? -8.092 -2.257 9.473 1.00 98.00 111 ALA A CA 1
ATOM 818 C C . ALA A 1 111 ? -7.336 -1.167 8.702 1.00 98.00 111 ALA A C 1
ATOM 820 O O . ALA A 1 111 ? -7.902 -0.139 8.327 1.00 98.00 111 ALA A O 1
ATOM 821 N N . ILE A 1 112 ? -6.062 -1.426 8.415 1.00 98.69 112 ILE A N 1
ATOM 822 C CA . ILE A 1 112 ? -5.198 -0.567 7.602 1.00 98.69 112 ILE A CA 1
ATOM 823 C C . ILE A 1 112 ? -4.718 -1.363 6.390 1.00 98.69 112 ILE A C 1
ATOM 825 O O . ILE A 1 112 ? -4.105 -2.418 6.545 1.00 98.69 112 ILE A O 1
ATOM 829 N N . VAL A 1 113 ? -4.950 -0.839 5.189 1.00 98.88 113 VAL A N 1
ATOM 830 C CA . VAL A 1 113 ? -4.464 -1.400 3.925 1.00 98.88 113 VAL A CA 1
ATOM 831 C C . VAL A 1 113 ? -3.371 -0.495 3.373 1.00 98.88 113 VAL A C 1
ATOM 833 O O . VAL A 1 113 ? -3.618 0.664 3.045 1.00 98.88 113 VAL A O 1
ATOM 836 N N . VAL A 1 114 ? -2.149 -1.014 3.279 1.00 98.88 114 VAL A N 1
ATOM 837 C CA . VAL A 1 114 ? -0.965 -0.263 2.854 1.00 98.88 114 VAL A CA 1
ATOM 838 C C . VAL A 1 114 ? -0.525 -0.701 1.462 1.00 98.88 114 VAL A C 1
ATOM 840 O O . VAL A 1 114 ? -0.336 -1.889 1.209 1.00 98.88 114 VAL A O 1
ATOM 843 N N . TYR A 1 115 ? -0.276 0.272 0.587 1.00 98.75 115 TYR A N 1
ATOM 844 C CA . TYR A 1 115 ? 0.471 0.082 -0.658 1.00 98.75 115 TYR A CA 1
ATOM 845 C C . TYR A 1 115 ? 1.580 1.137 -0.778 1.00 98.75 115 TYR A C 1
ATOM 847 O O . TYR A 1 115 ? 1.334 2.313 -1.069 1.00 98.75 115 TYR A O 1
ATOM 855 N N . CYS A 1 116 ? 2.824 0.728 -0.538 1.00 97.25 116 CYS A N 1
ATOM 856 C CA . CYS A 1 116 ? 3.998 1.597 -0.620 1.00 97.25 116 CYS A CA 1
ATOM 857 C C . CYS A 1 116 ? 5.283 0.767 -0.778 1.00 97.25 116 CYS A C 1
ATOM 859 O O . CYS A 1 116 ? 5.276 -0.414 -0.447 1.00 97.25 116 CYS A O 1
ATOM 861 N N . GLY A 1 117 ? 6.380 1.359 -1.260 1.00 98.31 117 GLY A N 1
ATOM 862 C CA . GLY A 1 117 ? 7.679 0.679 -1.403 1.00 98.31 117 GLY A CA 1
ATOM 863 C C . GLY A 1 117 ? 8.324 0.820 -2.784 1.00 98.31 117 GLY A C 1
ATOM 864 O O . GLY A 1 117 ? 9.529 1.039 -2.883 1.00 98.31 117 GLY A O 1
ATOM 865 N N . GLU A 1 118 ? 7.547 0.781 -3.874 1.00 98.19 118 GLU A N 1
ATOM 866 C CA . GLU A 1 118 ? 8.136 0.910 -5.221 1.00 98.19 118 GLU A CA 1
ATOM 867 C C . GLU A 1 118 ? 8.718 2.312 -5.483 1.00 98.19 118 GLU A C 1
ATOM 869 O O . GLU A 1 118 ? 9.671 2.453 -6.250 1.00 98.19 118 GLU A O 1
ATOM 874 N N . ASN A 1 119 ? 8.199 3.347 -4.808 1.00 98.62 119 ASN A N 1
ATOM 875 C CA . ASN A 1 119 ? 8.785 4.691 -4.826 1.00 98.62 119 ASN A CA 1
ATOM 876 C C . ASN A 1 119 ? 10.096 4.756 -4.040 1.00 98.62 119 ASN A C 1
ATOM 878 O O . ASN A 1 119 ? 11.011 5.450 -4.472 1.00 98.62 119 ASN A O 1
ATOM 882 N N . ASP A 1 120 ? 10.206 4.032 -2.924 1.00 98.69 120 ASP A N 1
ATOM 883 C CA . ASP A 1 120 ? 11.436 3.930 -2.139 1.00 98.69 120 ASP A CA 1
ATOM 884 C C . ASP A 1 120 ? 12.555 3.337 -2.998 1.00 98.69 120 ASP A C 1
ATOM 886 O O . ASP A 1 120 ? 13.640 3.908 -3.097 1.00 98.69 120 ASP A O 1
ATOM 890 N N . ILE A 1 121 ? 12.263 2.224 -3.676 1.00 98.75 121 ILE A N 1
ATOM 891 C CA . ILE A 1 121 ? 13.224 1.524 -4.535 1.00 98.75 121 ILE A CA 1
ATOM 892 C C . ILE A 1 121 ? 13.600 2.387 -5.742 1.00 98.75 121 ILE A C 1
ATOM 894 O O . ILE A 1 121 ? 14.784 2.503 -6.062 1.00 98.75 121 ILE A O 1
ATOM 898 N N . ALA A 1 122 ? 12.625 3.049 -6.375 1.00 98.38 122 ALA A N 1
ATOM 899 C CA . ALA A 1 122 ? 12.889 4.016 -7.441 1.00 98.38 122 ALA A CA 1
ATOM 900 C C . ALA A 1 122 ? 13.701 5.231 -6.955 1.00 98.38 122 ALA A C 1
ATOM 902 O O . ALA A 1 122 ? 14.485 5.787 -7.719 1.00 98.38 122 ALA A O 1
ATOM 903 N N . GLY A 1 123 ? 13.550 5.612 -5.684 1.00 97.62 123 GLY A N 1
ATOM 904 C CA . GLY A 1 123 ? 14.343 6.635 -5.000 1.00 97.62 123 GLY A CA 1
ATOM 905 C C . GLY A 1 123 ? 15.703 6.146 -4.490 1.00 97.62 123 GLY A C 1
ATOM 906 O O . GLY A 1 123 ? 16.413 6.909 -3.842 1.00 97.62 123 GLY A O 1
ATOM 907 N N . GLY A 1 124 ? 16.076 4.892 -4.765 1.00 98.12 124 GLY A N 1
ATOM 908 C CA . GLY A 1 124 ? 17.382 4.324 -4.438 1.00 98.12 124 GLY A CA 1
ATOM 909 C C . GLY A 1 124 ? 17.434 3.487 -3.158 1.00 98.12 124 GLY A C 1
ATOM 910 O O . GLY A 1 124 ? 18.434 2.802 -2.948 1.00 98.12 124 GLY A O 1
ATOM 911 N N . ALA A 1 125 ? 16.377 3.447 -2.343 1.00 98.38 125 ALA A N 1
ATOM 912 C CA . ALA A 1 125 ? 16.357 2.669 -1.105 1.00 98.38 125 ALA A CA 1
ATOM 913 C C . ALA A 1 125 ? 16.458 1.155 -1.360 1.00 98.38 125 ALA A C 1
ATOM 915 O O . ALA A 1 125 ? 15.994 0.627 -2.375 1.00 98.38 125 ALA A O 1
ATOM 916 N N . THR A 1 126 ? 17.068 0.428 -0.427 1.00 98.81 126 THR A N 1
ATOM 917 C CA . THR A 1 126 ? 17.181 -1.032 -0.522 1.00 98.81 126 THR A CA 1
ATOM 918 C C . THR A 1 126 ? 15.846 -1.713 -0.196 1.00 98.81 126 THR A C 1
ATOM 920 O O . THR A 1 126 ? 15.062 -1.172 0.588 1.00 98.81 126 THR A O 1
ATOM 923 N N . PRO A 1 127 ? 15.591 -2.925 -0.722 1.00 98.88 127 PRO A N 1
ATOM 924 C CA . PRO A 1 127 ? 14.451 -3.747 -0.305 1.00 98.88 127 PRO A CA 1
ATOM 925 C C . PRO A 1 127 ? 14.362 -3.926 1.219 1.00 98.88 127 PRO A C 1
ATOM 927 O O . PRO A 1 127 ? 13.287 -3.800 1.801 1.00 98.88 127 PRO A O 1
ATOM 930 N N . GLN A 1 128 ? 15.512 -4.112 1.879 1.00 98.81 128 GLN A N 1
ATOM 931 C CA . GLN A 1 128 ? 15.594 -4.209 3.336 1.00 98.81 128 GLN A CA 1
ATOM 932 C C . GLN A 1 128 ? 15.094 -2.938 4.035 1.00 98.81 128 GLN A C 1
ATOM 934 O O . GLN A 1 128 ? 14.343 -3.030 5.000 1.00 98.81 128 GLN A O 1
ATOM 939 N N . LYS A 1 129 ? 15.434 -1.747 3.524 1.00 98.75 129 LYS A N 1
ATOM 940 C CA . LYS A 1 129 ? 14.961 -0.480 4.099 1.00 98.75 129 LYS A CA 1
ATOM 941 C C . LYS A 1 129 ? 13.437 -0.345 4.021 1.00 98.75 129 LYS A C 1
ATOM 943 O O . LYS A 1 129 ? 12.828 0.160 4.963 1.00 98.75 129 LYS A O 1
ATOM 948 N N . VAL A 1 130 ? 12.822 -0.816 2.933 1.00 98.81 130 VAL A N 1
ATOM 949 C CA . VAL A 1 130 ? 11.354 -0.859 2.798 1.00 98.81 130 VAL A CA 1
ATOM 950 C C . VAL A 1 130 ? 10.751 -1.774 3.866 1.00 98.81 130 VAL A C 1
ATOM 952 O O . VAL A 1 130 ? 9.826 -1.365 4.568 1.00 98.81 130 VAL A O 1
ATOM 955 N N . LEU A 1 131 ? 11.308 -2.978 4.042 1.00 98.88 131 LEU A N 1
ATOM 956 C CA . LEU A 1 131 ? 10.878 -3.909 5.087 1.00 98.88 131 LEU A CA 1
ATOM 957 C C . LEU A 1 131 ? 11.027 -3.305 6.494 1.00 98.88 131 LEU A C 1
ATOM 959 O O . LEU A 1 131 ? 10.100 -3.395 7.297 1.00 98.88 131 LEU A O 1
ATOM 963 N N . ASP A 1 132 ? 12.160 -2.676 6.800 1.00 98.88 132 ASP A N 1
ATOM 964 C CA . ASP A 1 132 ? 12.415 -2.095 8.122 1.00 98.88 132 ASP A CA 1
ATOM 965 C C . ASP A 1 132 ? 11.424 -0.974 8.445 1.00 98.88 132 ASP A C 1
ATOM 967 O O . ASP A 1 132 ? 10.854 -0.936 9.536 1.00 98.88 132 ASP A O 1
ATOM 971 N N . ASN A 1 133 ? 11.136 -0.107 7.474 1.00 98.81 133 ASN A N 1
ATOM 972 C CA . ASN A 1 133 ? 10.121 0.926 7.643 1.00 98.81 133 ASN A CA 1
ATOM 973 C C . ASN A 1 133 ? 8.717 0.320 7.839 1.00 98.81 133 ASN A C 1
ATOM 975 O O . ASN A 1 133 ? 7.953 0.809 8.673 1.00 98.81 133 ASN A O 1
ATOM 979 N N . MET A 1 134 ? 8.378 -0.766 7.135 1.00 98.75 134 MET A N 1
ATOM 980 C CA . MET A 1 134 ? 7.111 -1.479 7.341 1.00 98.75 134 MET A CA 1
ATOM 981 C C . MET A 1 134 ? 7.018 -2.133 8.725 1.00 98.75 134 MET A C 1
ATOM 983 O O . MET A 1 134 ? 5.960 -2.066 9.355 1.00 98.75 134 MET A O 1
ATOM 987 N N . LYS A 1 135 ? 8.117 -2.693 9.246 1.00 98.81 135 LYS A N 1
ATOM 988 C CA . LYS A 1 135 ? 8.199 -3.189 10.631 1.00 98.81 135 LYS A CA 1
ATOM 989 C C . LYS A 1 135 ? 7.905 -2.079 11.631 1.00 98.81 135 LYS A C 1
ATOM 991 O O . LYS A 1 135 ? 7.070 -2.260 12.518 1.00 98.81 135 LYS A O 1
ATOM 996 N N . THR A 1 136 ? 8.539 -0.918 11.463 1.00 98.81 136 THR A N 1
ATOM 997 C CA . THR A 1 136 ? 8.285 0.255 12.309 1.00 98.81 136 THR A CA 1
ATOM 998 C C . THR A 1 136 ? 6.833 0.717 12.208 1.00 98.81 136 THR A C 1
ATOM 1000 O O . THR A 1 136 ? 6.220 1.010 13.234 1.00 98.81 136 THR A O 1
ATOM 1003 N N . PHE A 1 137 ? 6.259 0.748 11.003 1.00 98.62 137 PHE A N 1
ATOM 1004 C CA . PHE A 1 137 ? 4.874 1.170 10.791 1.00 98.62 137 PHE A CA 1
ATOM 1005 C C . PHE A 1 137 ? 3.902 0.257 11.538 1.00 98.62 137 PHE A C 1
ATOM 1007 O O . PHE A 1 137 ? 3.051 0.738 12.284 1.00 98.62 137 PHE A O 1
ATOM 1014 N N . VAL A 1 138 ? 4.064 -1.061 11.396 1.00 98.62 138 VAL A N 1
ATOM 1015 C CA . VAL A 1 138 ? 3.214 -2.056 12.063 1.00 98.62 138 VAL A CA 1
ATOM 1016 C C . VAL A 1 138 ? 3.350 -1.995 13.581 1.00 98.62 138 VAL A C 1
ATOM 1018 O O . VAL A 1 138 ? 2.335 -2.023 14.276 1.00 98.62 138 VAL A O 1
ATOM 1021 N N . ALA A 1 139 ? 4.573 -1.863 14.100 1.00 98.56 139 ALA A N 1
ATOM 1022 C CA . ALA A 1 139 ? 4.806 -1.729 15.535 1.00 98.56 139 ALA A CA 1
ATOM 1023 C C . ALA A 1 139 ? 4.104 -0.486 16.108 1.00 98.56 139 ALA A C 1
ATOM 1025 O O . ALA A 1 139 ? 3.365 -0.592 17.085 1.00 98.56 139 ALA A O 1
ATOM 1026 N N . ARG A 1 140 ? 4.260 0.675 15.458 1.00 98.38 140 ARG A N 1
ATOM 1027 C CA . ARG A 1 140 ? 3.608 1.926 15.878 1.00 98.38 140 ARG A CA 1
ATOM 1028 C C . ARG A 1 140 ? 2.086 1.858 15.768 1.00 98.38 140 ARG A C 1
ATOM 1030 O O . ARG A 1 140 ? 1.391 2.308 16.673 1.00 98.38 140 ARG A O 1
ATOM 1037 N N . ALA A 1 141 ? 1.567 1.283 14.683 1.00 98.06 141 ALA A N 1
ATOM 1038 C CA . ALA A 1 141 ? 0.129 1.137 14.485 1.00 98.06 141 ALA A CA 1
ATOM 1039 C C . ALA A 1 141 ? -0.497 0.287 15.597 1.00 98.06 141 ALA A C 1
ATOM 1041 O O . ALA A 1 141 ? -1.483 0.708 16.190 1.00 98.06 141 ALA A O 1
ATOM 1042 N N . ARG A 1 142 ? 0.111 -0.856 15.940 1.00 98.12 142 ARG A N 1
ATOM 1043 C CA . ARG A 1 142 ? -0.389 -1.742 17.004 1.00 98.12 142 ARG A CA 1
ATOM 1044 C C . ARG A 1 142 ? -0.168 -1.203 18.411 1.00 98.12 142 ARG A C 1
ATOM 1046 O O . ARG A 1 142 ? -0.963 -1.496 19.292 1.00 98.12 142 ARG A O 1
ATOM 1053 N N . GLN A 1 143 ? 0.862 -0.387 18.627 1.00 98.00 143 GLN A N 1
ATOM 1054 C CA . GLN A 1 143 ? 1.026 0.324 19.894 1.00 98.00 143 GLN A CA 1
ATOM 1055 C C . GLN A 1 143 ? -0.155 1.271 20.159 1.00 98.00 143 GLN A C 1
ATOM 1057 O O . GLN A 1 143 ? -0.624 1.364 21.289 1.00 98.00 143 GLN A O 1
ATOM 1062 N N . ALA A 1 144 ? -0.638 1.965 19.125 1.00 96.62 144 ALA A N 1
ATOM 1063 C CA . ALA A 1 144 ? -1.778 2.874 19.236 1.00 96.62 144 ALA A CA 1
ATOM 1064 C C . ALA A 1 144 ? -3.139 2.160 19.131 1.00 96.62 144 ALA A C 1
ATOM 1066 O O . ALA A 1 144 ? -4.123 2.614 19.714 1.00 96.62 144 ALA A O 1
ATOM 1067 N N . LEU A 1 145 ? -3.207 1.067 18.366 1.00 95.88 145 LEU A N 1
ATOM 1068 C CA . LEU A 1 145 ? -4.425 0.333 18.022 1.00 95.88 145 LEU A CA 1
ATOM 1069 C C . LEU A 1 145 ? -4.160 -1.183 18.137 1.00 95.88 145 LEU A C 1
ATOM 1071 O O . LEU A 1 145 ? -3.885 -1.827 17.123 1.00 95.88 145 LEU A O 1
ATOM 1075 N N . PRO A 1 146 ? -4.217 -1.769 19.347 1.00 95.81 146 PRO A N 1
ATOM 1076 C CA . PRO A 1 146 ? -3.796 -3.155 19.582 1.00 95.81 146 PRO A CA 1
ATOM 1077 C C . PRO A 1 146 ? -4.482 -4.202 18.693 1.00 95.81 146 PRO A C 1
ATOM 1079 O O . PRO A 1 146 ? -3.831 -5.148 18.253 1.00 95.81 146 PRO A O 1
ATOM 1082 N N . ASP A 1 147 ? -5.755 -3.985 18.356 1.00 94.12 147 ASP A N 1
ATOM 1083 C CA . ASP A 1 147 ? -6.575 -4.934 17.592 1.00 94.12 147 ASP A CA 1
ATOM 1084 C C . ASP A 1 147 ? -6.592 -4.667 16.076 1.00 94.12 147 ASP A C 1
ATOM 1086 O O . ASP A 1 147 ? -7.320 -5.329 15.329 1.00 94.12 147 ASP A O 1
ATOM 1090 N N . VAL A 1 148 ? -5.816 -3.690 15.587 1.00 96.88 148 VAL A N 1
ATOM 1091 C CA . VAL A 1 148 ? -5.870 -3.295 14.174 1.00 96.88 148 VAL A CA 1
ATOM 1092 C C . VAL A 1 148 ? -5.364 -4.411 13.259 1.00 96.88 148 VAL A C 1
ATOM 1094 O O . VAL A 1 148 ? -4.235 -4.903 13.382 1.00 96.88 148 VAL A O 1
ATOM 1097 N N . ARG A 1 149 ? -6.186 -4.792 12.277 1.00 98.06 149 ARG A N 1
ATOM 1098 C CA . ARG A 1 149 ? -5.758 -5.679 11.188 1.00 98.06 149 ARG A CA 1
ATOM 1099 C C . ARG A 1 149 ? -4.929 -4.885 10.186 1.00 98.06 149 ARG A C 1
ATOM 1101 O O . ARG A 1 149 ? -5.285 -3.767 9.823 1.00 98.06 149 ARG A O 1
ATOM 1108 N N . ILE A 1 150 ? -3.822 -5.450 9.717 1.00 98.75 150 ILE A N 1
ATOM 1109 C CA . ILE A 1 150 ? -2.942 -4.764 8.766 1.00 98.75 150 ILE A CA 1
ATOM 1110 C C . ILE A 1 150 ? -2.765 -5.628 7.529 1.00 98.75 150 ILE A C 1
ATOM 1112 O O . ILE A 1 150 ? -2.442 -6.813 7.629 1.00 98.75 150 ILE A O 1
ATOM 1116 N N . TYR A 1 151 ? -2.951 -4.998 6.376 1.00 98.88 151 TYR A N 1
ATOM 1117 C CA . TYR A 1 151 ? -2.822 -5.589 5.058 1.00 98.88 151 TYR A CA 1
ATOM 1118 C C . TYR A 1 151 ? -1.738 -4.845 4.290 1.00 98.88 151 TYR A C 1
ATOM 1120 O O . TYR A 1 151 ? -1.710 -3.613 4.286 1.00 98.88 151 TYR A O 1
ATOM 1128 N N . TYR A 1 152 ? -0.865 -5.581 3.616 1.00 98.88 152 TYR A N 1
ATOM 1129 C CA . TYR A 1 152 ? 0.119 -5.025 2.699 1.00 98.88 152 TYR A CA 1
ATOM 1130 C C . TYR A 1 152 ? -0.145 -5.556 1.294 1.00 98.88 152 TYR A C 1
ATOM 1132 O O . TYR A 1 152 ? -0.104 -6.765 1.068 1.00 98.88 152 TYR A O 1
ATOM 1140 N N . ILE A 1 153 ? -0.423 -4.652 0.360 1.00 98.94 153 ILE A N 1
ATOM 1141 C CA . ILE A 1 153 ? -0.558 -4.970 -1.061 1.00 98.94 153 ILE A CA 1
ATOM 1142 C C . ILE A 1 153 ? 0.846 -5.011 -1.660 1.00 98.94 153 ILE A C 1
ATOM 1144 O O . ILE A 1 153 ? 1.608 -4.054 -1.496 1.00 98.94 153 ILE A O 1
ATOM 1148 N N . SER A 1 154 ? 1.184 -6.095 -2.360 1.00 98.88 154 SER A N 1
ATOM 1149 C CA . SER A 1 154 ? 2.485 -6.236 -3.012 1.00 98.88 154 SER A CA 1
ATOM 1150 C C . SER A 1 154 ? 2.780 -5.053 -3.938 1.00 98.88 154 SER A C 1
ATOM 1152 O O . SER A 1 154 ? 1.897 -4.504 -4.597 1.00 98.88 154 SER A O 1
ATOM 1154 N N . MET A 1 155 ? 4.044 -4.649 -4.023 1.00 98.81 155 MET A N 1
ATOM 1155 C CA . MET A 1 155 ? 4.494 -3.671 -5.008 1.00 98.81 155 MET A CA 1
ATOM 1156 C C . MET A 1 155 ? 4.225 -4.210 -6.416 1.00 98.81 155 MET A C 1
ATOM 1158 O O . MET A 1 155 ? 4.463 -5.391 -6.687 1.00 98.81 155 MET A O 1
ATOM 1162 N N . LYS A 1 156 ? 3.716 -3.357 -7.310 1.00 98.50 156 LYS A N 1
ATOM 1163 C CA . LYS A 1 156 ? 3.255 -3.800 -8.630 1.00 98.50 156 LYS A CA 1
ATOM 1164 C C . LYS A 1 156 ? 4.409 -3.895 -9.632 1.00 98.50 156 LYS A C 1
ATOM 1166 O O . LYS A 1 156 ? 5.308 -3.049 -9.613 1.00 98.50 156 LYS A O 1
ATOM 1171 N N . PRO A 1 157 ? 4.346 -4.831 -10.587 1.00 98.38 157 PRO A N 1
ATOM 1172 C CA . PRO A 1 157 ? 5.110 -4.698 -11.816 1.00 98.38 157 PRO A CA 1
ATOM 1173 C C . PRO A 1 157 ? 4.569 -3.504 -12.620 1.00 98.38 157 PRO A C 1
ATOM 1175 O O . PRO A 1 157 ? 3.374 -3.218 -12.611 1.00 98.38 157 PRO A O 1
ATOM 1178 N N . SER A 1 158 ? 5.441 -2.768 -13.306 1.00 98.50 158 SER A N 1
ATOM 1179 C CA . SER A 1 158 ? 5.038 -1.733 -14.270 1.00 98.50 158 SER A CA 1
ATOM 1180 C C . SER A 1 158 ? 6.137 -1.525 -15.296 1.00 98.50 158 SER A C 1
ATOM 1182 O O . SER A 1 158 ? 7.316 -1.686 -14.977 1.00 98.50 158 SER A O 1
ATOM 1184 N N . HIS A 1 159 ? 5.779 -1.147 -16.522 1.00 98.31 159 HIS A N 1
ATOM 1185 C CA . HIS A 1 159 ? 6.780 -0.982 -17.578 1.00 98.31 159 HIS A CA 1
ATOM 1186 C C . HIS A 1 159 ? 7.799 0.106 -17.237 1.00 98.31 159 HIS A C 1
ATOM 1188 O O . HIS A 1 159 ? 8.999 -0.105 -17.406 1.00 98.31 159 HIS A O 1
ATOM 1194 N N . SER A 1 160 ? 7.346 1.235 -16.687 1.00 98.12 160 SER A N 1
ATOM 1195 C CA . SER A 1 160 ? 8.228 2.355 -16.331 1.00 98.12 160 SER A CA 1
ATOM 1196 C C . SER A 1 160 ? 9.222 2.028 -15.217 1.00 98.12 160 SER A C 1
ATOM 1198 O O . SER A 1 160 ? 10.209 2.741 -15.050 1.00 98.12 160 SER A O 1
ATOM 1200 N N . ARG A 1 161 ? 8.999 0.942 -14.465 1.00 97.94 161 ARG A N 1
ATOM 1201 C CA . ARG A 1 161 ? 9.906 0.462 -13.409 1.00 97.94 161 ARG A CA 1
ATOM 1202 C C . ARG A 1 161 ? 10.429 -0.948 -13.655 1.00 97.94 161 ARG A C 1
ATOM 1204 O O . ARG A 1 161 ? 11.018 -1.528 -12.751 1.00 97.94 161 ARG A O 1
ATOM 1211 N N . TRP A 1 162 ? 10.281 -1.491 -14.862 1.00 98.12 162 TRP A N 1
ATOM 1212 C CA . TRP A 1 162 ? 10.626 -2.890 -15.128 1.00 98.12 162 TRP A CA 1
ATOM 1213 C C . TRP A 1 162 ? 12.109 -3.198 -14.891 1.00 98.12 162 TRP A C 1
ATOM 1215 O O . TRP A 1 162 ? 12.451 -4.233 -14.338 1.00 98.12 162 TRP A O 1
ATOM 1225 N N . LYS A 1 163 ? 12.997 -2.238 -15.173 1.00 98.38 163 LYS A N 1
ATOM 1226 C CA . LYS A 1 163 ? 14.437 -2.348 -14.869 1.00 98.38 163 LYS A CA 1
ATOM 1227 C C . LYS A 1 163 ? 14.759 -2.464 -13.371 1.00 98.38 163 LYS A C 1
ATOM 1229 O O . LYS A 1 163 ? 15.876 -2.812 -13.017 1.00 98.38 163 LYS A O 1
ATOM 1234 N N . LEU A 1 164 ? 13.814 -2.119 -12.497 1.00 98.69 164 LEU A N 1
ATOM 1235 C CA . LEU A 1 164 ? 13.941 -2.227 -11.043 1.00 98.69 164 LEU A CA 1
ATOM 1236 C C . LEU A 1 164 ? 13.223 -3.468 -10.496 1.00 98.69 164 LEU A C 1
ATOM 1238 O O . LEU A 1 164 ? 13.197 -3.654 -9.279 1.00 98.69 164 LEU A O 1
ATOM 1242 N N . TRP A 1 165 ? 12.621 -4.290 -11.362 1.00 98.50 165 TRP A N 1
ATOM 1243 C CA . TRP A 1 165 ? 11.734 -5.372 -10.950 1.00 98.50 165 TRP A CA 1
ATOM 1244 C C . TRP A 1 165 ? 12.421 -6.397 -10.050 1.00 98.50 165 TRP A C 1
ATOM 1246 O O . TRP A 1 165 ? 11.814 -6.814 -9.074 1.00 98.50 165 TRP A O 1
ATOM 1256 N N . ASP A 1 166 ? 13.696 -6.716 -10.264 1.00 98.62 166 ASP A N 1
ATOM 1257 C CA . ASP A 1 166 ? 14.429 -7.641 -9.385 1.00 98.62 166 ASP A CA 1
ATOM 1258 C C . ASP A 1 166 ? 14.503 -7.123 -7.941 1.00 98.62 166 ASP A C 1
ATOM 1260 O O . ASP A 1 166 ? 14.273 -7.852 -6.981 1.00 98.62 166 ASP A O 1
ATOM 1264 N N . ARG A 1 167 ? 14.728 -5.817 -7.759 1.00 98.81 167 ARG A N 1
ATOM 1265 C CA . ARG A 1 167 ? 14.732 -5.197 -6.424 1.00 98.81 167 ARG A CA 1
ATOM 1266 C C . ARG A 1 167 ? 13.325 -5.101 -5.839 1.00 98.81 167 ARG A C 1
ATOM 1268 O O . ARG A 1 167 ? 13.147 -5.284 -4.638 1.00 98.81 167 ARG A O 1
ATOM 1275 N N . ILE A 1 168 ? 12.330 -4.787 -6.668 1.00 98.88 168 ILE A N 1
ATOM 1276 C CA . ILE A 1 168 ? 10.926 -4.693 -6.242 1.00 98.88 168 ILE A CA 1
ATOM 1277 C C . ILE A 1 168 ? 10.400 -6.070 -5.820 1.00 98.88 168 ILE A C 1
ATOM 1279 O O . ILE A 1 168 ? 9.802 -6.196 -4.754 1.00 98.88 168 ILE A O 1
ATOM 1283 N N . SER A 1 169 ? 10.660 -7.104 -6.615 1.00 98.69 169 SER A N 1
ATOM 1284 C CA . SER A 1 169 ? 10.284 -8.489 -6.329 1.00 98.69 169 SER A CA 1
ATOM 1285 C C . SER A 1 169 ? 11.007 -9.030 -5.096 1.00 98.69 169 SER A C 1
ATOM 1287 O O . SER A 1 169 ? 10.365 -9.661 -4.258 1.00 98.69 169 SER A O 1
ATOM 1289 N N . GLU A 1 170 ? 12.280 -8.682 -4.897 1.00 98.88 170 GLU A N 1
ATOM 1290 C CA . GLU A 1 17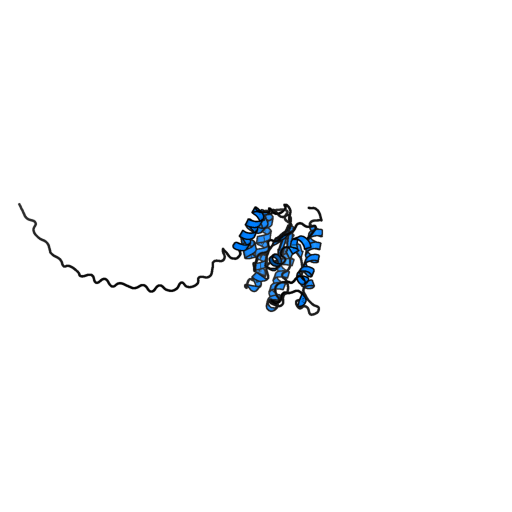0 ? 12.991 -8.991 -3.654 1.00 98.88 170 GLU A CA 1
ATOM 1291 C C . GLU A 1 170 ? 12.336 -8.321 -2.437 1.00 98.88 170 GLU A C 1
ATOM 1293 O O . GLU A 1 170 ? 12.099 -8.963 -1.416 1.00 98.88 170 GLU A O 1
ATOM 1298 N N . GLY A 1 171 ? 11.953 -7.045 -2.540 1.00 98.88 171 GLY A N 1
ATOM 1299 C CA . GLY A 1 171 ? 11.227 -6.374 -1.457 1.00 98.88 171 GLY A CA 1
ATOM 1300 C C . GLY A 1 171 ? 9.856 -6.998 -1.191 1.00 98.88 171 GLY A C 1
ATOM 1301 O O . GLY A 1 171 ? 9.465 -7.158 -0.035 1.00 98.88 171 GLY A O 1
ATOM 1302 N N . ASN A 1 172 ? 9.151 -7.425 -2.240 1.00 98.88 172 ASN A N 1
ATOM 1303 C CA . ASN A 1 172 ? 7.904 -8.176 -2.118 1.00 98.88 172 ASN A CA 1
ATOM 1304 C C . ASN A 1 172 ? 8.108 -9.494 -1.365 1.00 98.88 172 ASN A C 1
ATOM 1306 O O . ASN A 1 172 ? 7.326 -9.792 -0.461 1.00 98.88 172 ASN A O 1
ATOM 1310 N N . ARG A 1 173 ? 9.160 -10.250 -1.699 1.00 98.88 173 ARG A N 1
ATOM 1311 C CA . ARG A 1 173 ? 9.524 -11.506 -1.032 1.00 98.88 173 ARG A CA 1
ATOM 1312 C C . ARG A 1 173 ? 9.807 -11.283 0.454 1.00 98.88 173 ARG A C 1
ATOM 1314 O O . ARG A 1 173 ? 9.172 -11.918 1.293 1.00 98.88 173 ARG A O 1
ATOM 1321 N N . LEU A 1 174 ? 10.679 -10.326 0.776 1.00 98.88 174 LEU A N 1
ATOM 1322 C CA . LEU A 1 174 ? 11.041 -9.974 2.152 1.00 98.88 174 LEU A CA 1
ATOM 1323 C C . LEU A 1 174 ? 9.819 -9.580 2.995 1.00 98.88 174 LEU A C 1
ATOM 1325 O O . LEU A 1 174 ? 9.668 -10.031 4.132 1.00 98.88 174 LEU A O 1
ATOM 1329 N N . ILE A 1 175 ? 8.924 -8.757 2.441 1.00 98.88 175 ILE A N 1
ATOM 1330 C CA . ILE A 1 175 ? 7.708 -8.337 3.145 1.00 98.88 175 ILE A CA 1
ATOM 1331 C C . ILE A 1 175 ? 6.742 -9.506 3.312 1.00 98.88 175 ILE A C 1
ATOM 1333 O O . ILE A 1 175 ? 6.181 -9.652 4.392 1.00 98.88 175 ILE A O 1
ATOM 1337 N N . LYS A 1 176 ? 6.566 -10.358 2.297 1.00 98.81 176 LYS A N 1
ATOM 1338 C CA . LYS A 1 176 ? 5.696 -11.541 2.372 1.00 98.81 176 LYS A CA 1
ATOM 1339 C C . LYS A 1 176 ? 6.143 -12.508 3.470 1.00 98.81 176 LYS A C 1
ATOM 1341 O O . LYS A 1 176 ? 5.317 -12.940 4.273 1.00 98.81 176 LYS A O 1
ATOM 1346 N N . GLU A 1 177 ? 7.437 -12.816 3.527 1.00 98.69 177 GLU A N 1
ATOM 1347 C CA . GLU A 1 177 ? 8.023 -13.715 4.531 1.00 98.69 177 GLU A CA 1
ATOM 1348 C C . GLU A 1 177 ? 7.873 -13.166 5.948 1.00 98.69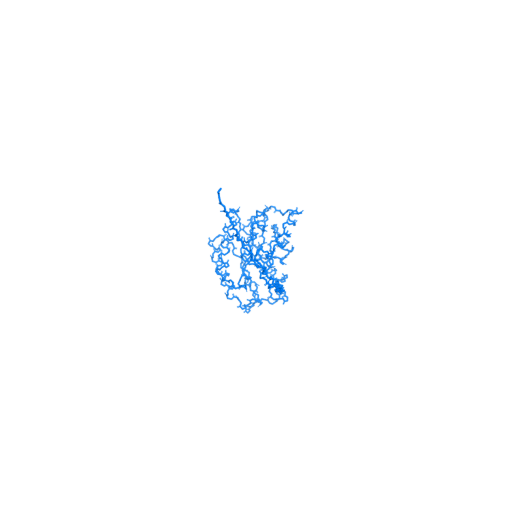 177 GLU A C 1
ATOM 1350 O O . GLU A 1 177 ? 7.445 -13.878 6.859 1.00 98.69 177 GLU A O 1
ATOM 1355 N N . TRP A 1 178 ? 8.176 -11.882 6.135 1.00 98.75 178 TRP A N 1
ATOM 1356 C CA . TRP A 1 178 ? 8.006 -11.232 7.427 1.00 98.75 178 TRP A CA 1
ATOM 1357 C C . TRP A 1 178 ? 6.531 -11.115 7.833 1.00 98.75 178 TRP A C 1
ATOM 1359 O O . TRP A 1 178 ? 6.191 -11.353 8.992 1.00 98.75 178 TRP A O 1
ATOM 1369 N N . ALA A 1 179 ? 5.642 -10.780 6.894 1.00 98.62 179 ALA A N 1
ATOM 1370 C CA . ALA A 1 179 ? 4.220 -10.585 7.157 1.00 98.62 179 ALA A CA 1
ATOM 1371 C C . ALA A 1 179 ? 3.561 -11.851 7.726 1.00 98.62 179 ALA A C 1
ATOM 1373 O O . ALA A 1 179 ? 2.787 -11.756 8.682 1.00 98.62 179 ALA A O 1
ATOM 1374 N N . ALA A 1 180 ? 3.946 -13.027 7.215 1.00 96.75 180 ALA A N 1
ATOM 1375 C CA . ALA A 1 180 ? 3.484 -14.322 7.713 1.00 96.75 180 ALA A CA 1
ATOM 1376 C C . ALA A 1 180 ? 3.801 -14.542 9.204 1.00 96.75 180 ALA A C 1
ATOM 1378 O O . ALA A 1 180 ? 2.998 -15.128 9.924 1.00 96.75 180 ALA A O 1
ATOM 1379 N N . GLN A 1 181 ? 4.940 -14.036 9.683 1.00 97.19 181 GLN A N 1
ATOM 1380 C CA . GLN A 1 181 ? 5.357 -14.140 11.087 1.00 97.19 181 GLN A CA 1
ATOM 1381 C C . GLN A 1 181 ? 4.764 -13.019 11.949 1.00 97.19 181 GLN A C 1
ATOM 1383 O O . GLN A 1 181 ? 4.504 -13.199 13.134 1.00 97.19 181 GLN A O 1
ATOM 1388 N N . ALA A 1 182 ? 4.545 -11.847 11.355 1.00 97.31 182 ALA A N 1
ATOM 1389 C CA . ALA A 1 182 ? 4.087 -10.652 12.051 1.00 97.31 182 ALA A CA 1
ATOM 1390 C C . ALA A 1 182 ? 2.556 -10.550 12.164 1.00 97.31 182 ALA A C 1
ATOM 1392 O O . ALA A 1 182 ? 2.057 -9.523 12.629 1.00 97.31 182 ALA A O 1
ATOM 1393 N N . GLY A 1 183 ? 1.790 -11.543 11.704 1.00 96.38 183 GLY A N 1
ATOM 1394 C CA . GLY A 1 183 ? 0.326 -11.458 11.647 1.00 96.38 183 GLY A CA 1
ATOM 1395 C C . GLY A 1 183 ? -0.159 -10.303 10.763 1.00 96.38 183 GLY A C 1
ATOM 1396 O O . GLY A 1 183 ? -1.150 -9.646 11.082 1.00 96.38 183 GLY A O 1
ATOM 1397 N N . VAL A 1 184 ? 0.598 -9.983 9.713 1.00 98.62 184 VAL A N 1
ATOM 1398 C CA . VAL A 1 184 ? 0.222 -9.014 8.680 1.00 98.62 184 VAL A CA 1
ATOM 1399 C C . VAL A 1 184 ? -0.269 -9.805 7.480 1.00 98.62 184 VAL A C 1
ATOM 1401 O O . VAL A 1 184 ? 0.364 -10.765 7.042 1.00 98.62 184 VAL A O 1
ATOM 1404 N N . THR A 1 185 ? -1.395 -9.397 6.916 1.00 98.75 185 THR A N 1
ATOM 1405 C CA . THR A 1 185 ? -1.922 -10.036 5.719 1.00 98.75 185 THR A CA 1
ATOM 1406 C C . THR A 1 185 ? -1.208 -9.495 4.482 1.00 98.75 185 THR A C 1
ATOM 1408 O O . THR A 1 185 ? -1.340 -8.323 4.141 1.00 98.75 185 THR A O 1
ATOM 1411 N N . TYR A 1 186 ? -0.482 -10.352 3.769 1.00 98.88 186 TYR A N 1
ATOM 1412 C CA . TYR A 1 186 ? 0.085 -10.013 2.464 1.00 98.88 186 TYR A CA 1
ATOM 1413 C C . TYR A 1 186 ? -0.921 -10.303 1.341 1.00 98.88 186 TYR A C 1
ATOM 1415 O O . TYR A 1 186 ? -1.420 -11.426 1.235 1.00 98.88 186 TYR A O 1
ATOM 1423 N N . ILE A 1 187 ? -1.206 -9.309 0.500 1.00 98.88 187 ILE A N 1
ATOM 1424 C CA . ILE A 1 187 ? -2.082 -9.423 -0.672 1.00 98.88 187 ILE A CA 1
ATOM 1425 C C . ILE A 1 187 ? -1.205 -9.342 -1.921 1.00 98.88 187 ILE A C 1
ATOM 1427 O O . ILE A 1 187 ? -0.692 -8.277 -2.261 1.00 98.88 187 ILE A O 1
ATOM 1431 N N . ASP A 1 188 ? -1.030 -10.476 -2.594 1.00 98.69 188 ASP A N 1
ATOM 1432 C CA . ASP A 1 188 ? -0.230 -10.565 -3.814 1.00 98.69 188 ASP A CA 1
ATOM 1433 C C . ASP A 1 188 ? -1.071 -10.198 -5.042 1.00 98.69 188 ASP A C 1
ATOM 1435 O O . ASP A 1 188 ? -2.020 -10.901 -5.389 1.00 98.69 188 ASP A O 1
ATOM 1439 N N . ILE A 1 189 ? -0.714 -9.096 -5.698 1.00 98.69 189 ILE A N 1
ATOM 1440 C CA . ILE A 1 189 ? -1.327 -8.626 -6.953 1.00 98.69 189 ILE A CA 1
ATOM 1441 C C . ILE A 1 189 ? -0.468 -8.954 -8.180 1.00 98.69 189 ILE A C 1
ATOM 1443 O O . ILE A 1 189 ? -0.882 -8.696 -9.310 1.00 98.69 189 ILE A O 1
ATOM 1447 N N . THR A 1 190 ? 0.738 -9.490 -7.976 1.00 98.12 190 THR A N 1
ATOM 1448 C CA . THR A 1 190 ? 1.786 -9.555 -9.001 1.00 98.12 190 THR A CA 1
ATOM 1449 C C . THR A 1 190 ? 1.335 -10.354 -10.212 1.00 98.12 190 THR A C 1
ATOM 1451 O O . THR A 1 190 ? 1.340 -9.836 -11.324 1.00 98.12 190 THR A O 1
ATOM 1454 N N . ALA A 1 191 ? 0.885 -11.592 -9.989 1.00 97.81 191 ALA A N 1
ATOM 1455 C CA . ALA A 1 191 ? 0.495 -12.501 -11.063 1.00 97.81 191 ALA A CA 1
ATOM 1456 C C . ALA A 1 191 ? -0.670 -11.957 -11.905 1.00 97.81 191 ALA A C 1
ATOM 1458 O O . ALA A 1 191 ? -0.686 -12.130 -13.119 1.00 97.81 191 ALA A O 1
ATOM 1459 N N . ALA A 1 192 ? -1.617 -11.248 -11.284 1.00 98.38 192 ALA A N 1
ATOM 1460 C CA . ALA A 1 192 ? -2.751 -10.664 -11.998 1.00 98.38 192 ALA A CA 1
ATOM 1461 C C . ALA A 1 192 ? -2.323 -9.550 -12.969 1.00 98.38 192 ALA A C 1
ATOM 1463 O O . ALA A 1 192 ? -2.993 -9.313 -13.972 1.00 98.38 192 ALA A O 1
ATOM 1464 N N . MET A 1 193 ? -1.205 -8.878 -12.685 1.00 98.56 193 MET A N 1
ATOM 1465 C CA . MET A 1 193 ? -0.699 -7.749 -13.467 1.00 98.56 193 MET A CA 1
ATOM 1466 C C . MET A 1 193 ? 0.314 -8.134 -14.546 1.00 98.56 193 MET A C 1
ATOM 1468 O O . MET A 1 193 ? 0.748 -7.254 -15.295 1.00 98.56 193 MET A O 1
ATOM 1472 N N . LEU A 1 194 ? 0.684 -9.411 -14.635 1.00 98.50 194 LEU A N 1
ATOM 1473 C CA . LEU A 1 194 ? 1.552 -9.926 -15.687 1.00 98.50 194 LEU A CA 1
ATOM 1474 C C . LEU A 1 194 ? 0.727 -10.528 -16.836 1.00 98.50 194 LEU A C 1
ATOM 1476 O O . LEU A 1 194 ? -0.404 -10.994 -16.647 1.00 98.50 194 LEU A O 1
ATOM 1480 N N . ASP A 1 195 ? 1.266 -10.446 -18.045 1.00 97.75 195 ASP A N 1
ATOM 1481 C CA . ASP A 1 195 ? 0.770 -11.150 -19.223 1.00 97.75 195 ASP A CA 1
ATOM 1482 C C . ASP A 1 195 ? 1.347 -12.576 -19.306 1.00 97.75 195 ASP A C 1
ATOM 1484 O O . ASP A 1 195 ? 2.001 -13.060 -18.380 1.00 97.75 195 ASP A O 1
ATOM 1488 N N . ALA A 1 196 ? 1.053 -13.277 -20.404 1.00 96.88 196 ALA A N 1
ATOM 1489 C CA . ALA A 1 196 ? 1.500 -14.652 -20.619 1.00 96.88 196 ALA A CA 1
ATOM 1490 C C . ALA A 1 196 ? 3.029 -14.783 -20.756 1.00 96.88 196 ALA A C 1
ATOM 1492 O O . ALA A 1 196 ? 3.565 -15.852 -20.475 1.00 96.88 196 ALA A O 1
ATOM 1493 N N . ASP A 1 197 ? 3.718 -13.701 -21.126 1.00 96.44 197 ASP A N 1
ATOM 1494 C CA . ASP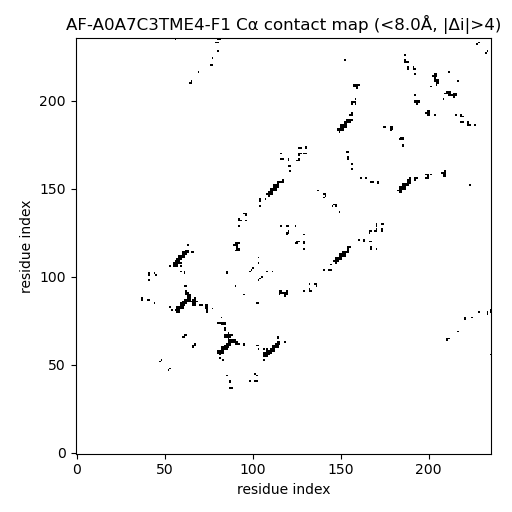 A 1 197 ? 5.174 -13.652 -21.275 1.00 96.44 197 ASP A CA 1
ATOM 1495 C C . ASP A 1 197 ? 5.871 -13.245 -19.963 1.00 96.44 197 ASP A C 1
ATOM 1497 O O . ASP A 1 197 ? 7.097 -13.126 -19.900 1.00 96.44 197 ASP A O 1
ATOM 1501 N N . GLY A 1 198 ? 5.100 -13.019 -18.894 1.00 96.75 198 GLY A N 1
ATOM 1502 C CA . GLY A 1 198 ? 5.614 -12.575 -17.602 1.00 96.75 198 GLY A CA 1
ATOM 1503 C C . GLY A 1 198 ? 5.999 -11.095 -17.571 1.00 96.75 198 GLY A C 1
ATOM 1504 O O . GLY A 1 198 ? 6.712 -10.674 -16.657 1.00 96.75 198 GLY A O 1
ATOM 1505 N N . LEU A 1 199 ? 5.539 -10.296 -18.538 1.00 97.81 199 LEU A N 1
ATOM 1506 C CA . LEU A 1 199 ? 5.741 -8.849 -18.585 1.00 97.81 199 LEU A CA 1
ATOM 1507 C C . LEU A 1 199 ? 4.530 -8.112 -18.001 1.00 97.81 199 LEU A C 1
ATOM 1509 O O . LEU A 1 199 ? 3.434 -8.666 -17.940 1.00 97.81 199 LEU A O 1
ATOM 1513 N N . PRO A 1 200 ? 4.676 -6.850 -17.550 1.00 98.31 200 PRO A N 1
ATOM 1514 C CA . PRO A 1 200 ? 3.524 -6.064 -17.127 1.00 98.31 200 PRO A CA 1
ATOM 1515 C C . PRO A 1 200 ? 2.509 -5.958 -18.270 1.00 98.3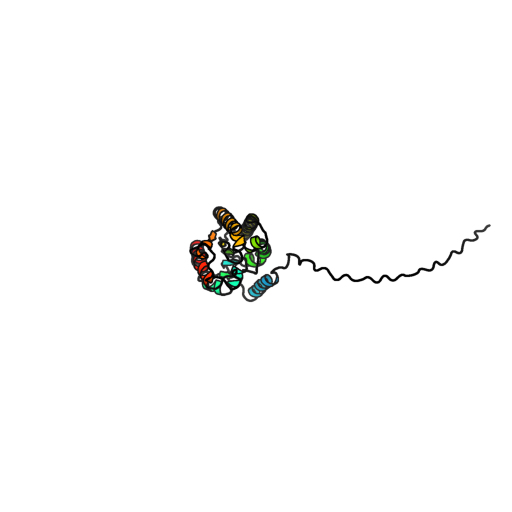1 200 PRO A C 1
ATOM 1517 O O . PRO A 1 200 ? 2.879 -5.605 -19.389 1.00 98.31 200 PRO A O 1
ATOM 1520 N N . ARG A 1 201 ? 1.225 -6.199 -17.991 1.00 98.44 201 ARG A N 1
ATOM 1521 C CA . ARG A 1 201 ? 0.165 -6.011 -18.993 1.00 98.44 201 ARG A CA 1
ATOM 1522 C C . ARG A 1 201 ? 0.167 -4.564 -19.480 1.00 98.44 201 ARG A C 1
ATOM 1524 O O . ARG A 1 201 ? 0.148 -3.635 -18.679 1.00 98.44 201 ARG A O 1
ATOM 1531 N N . SER A 1 202 ? 0.156 -4.342 -20.789 1.00 96.88 202 SER A N 1
ATOM 1532 C CA . SER A 1 202 ? 0.221 -2.973 -21.324 1.00 96.88 202 SER A CA 1
ATOM 1533 C C . SER A 1 202 ? -1.097 -2.203 -21.198 1.00 96.88 202 SER A C 1
ATOM 1535 O O . SER A 1 202 ? -1.076 -0.980 -21.071 1.00 96.88 202 SER A O 1
ATOM 1537 N N . ASP A 1 203 ? -2.244 -2.887 -21.198 1.00 98.25 203 ASP A N 1
ATOM 1538 C CA . ASP A 1 203 ? -3.568 -2.257 -21.261 1.00 98.25 203 ASP A CA 1
ATOM 1539 C C . ASP A 1 203 ? -4.135 -1.826 -19.897 1.00 98.25 203 ASP A C 1
ATOM 1541 O O . ASP A 1 203 ? -5.218 -1.242 -19.842 1.00 98.25 203 ASP A O 1
ATOM 1545 N N . ILE A 1 204 ? -3.404 -2.063 -18.803 1.00 98.69 204 ILE A N 1
ATOM 1546 C CA . ILE A 1 204 ? -3.829 -1.746 -17.427 1.00 98.69 204 ILE A CA 1
ATOM 1547 C C . ILE A 1 204 ? -3.207 -0.460 -16.862 1.00 98.69 204 ILE A C 1
ATOM 1549 O O . ILE A 1 204 ? -3.498 -0.074 -15.727 1.00 98.69 204 ILE A O 1
ATOM 1553 N N . PHE A 1 205 ? -2.364 0.220 -17.643 1.00 98.69 205 PHE A N 1
ATOM 1554 C CA . PHE A 1 205 ? -1.691 1.456 -17.245 1.00 98.69 205 PHE A CA 1
ATOM 1555 C C . PHE A 1 205 ? -2.212 2.682 -18.005 1.00 98.69 205 PHE A C 1
ATOM 1557 O O . PHE A 1 205 ? -2.807 2.588 -19.079 1.00 98.69 205 PHE A O 1
ATOM 1564 N N . LEU A 1 206 ? -1.981 3.853 -17.421 1.00 98.56 206 LEU A N 1
ATOM 1565 C CA . LEU A 1 206 ? -2.064 5.151 -18.082 1.00 98.56 206 LEU A CA 1
ATOM 1566 C C . LEU A 1 206 ? -0.876 5.338 -19.053 1.00 98.56 206 LEU A C 1
ATOM 1568 O O . LEU A 1 206 ? 0.061 4.534 -19.036 1.00 98.56 206 LEU A O 1
ATOM 1572 N N . PRO A 1 207 ? -0.863 6.404 -19.883 1.00 98.31 207 PRO A N 1
ATOM 1573 C CA . PRO A 1 207 ? 0.216 6.644 -20.849 1.00 98.31 207 PRO A CA 1
ATOM 1574 C C . PRO A 1 207 ? 1.626 6.721 -20.245 1.00 98.31 207 PRO A C 1
ATOM 1576 O O . PRO A 1 207 ? 2.601 6.437 -20.932 1.00 98.31 207 PRO A O 1
ATOM 1579 N N . ASP A 1 208 ? 1.748 7.052 -18.956 1.00 98.06 208 ASP A N 1
ATOM 1580 C CA . ASP A 1 208 ? 3.028 7.048 -18.235 1.00 98.06 208 ASP A CA 1
ATOM 1581 C C . ASP A 1 208 ? 3.581 5.645 -17.931 1.00 98.06 208 ASP A C 1
ATOM 1583 O O . ASP A 1 208 ? 4.671 5.520 -17.371 1.00 98.06 208 ASP A O 1
ATOM 1587 N N . ARG A 1 209 ? 2.823 4.594 -18.271 1.00 98.19 209 ARG A N 1
ATOM 1588 C CA . ARG A 1 209 ? 3.125 3.173 -18.068 1.00 98.19 209 ARG A CA 1
ATOM 1589 C C . ARG A 1 209 ? 3.538 2.809 -16.634 1.00 98.19 209 ARG A C 1
ATOM 1591 O O . ARG A 1 209 ? 4.273 1.836 -16.420 1.00 98.19 209 ARG A O 1
ATOM 1598 N N . LEU A 1 210 ? 3.080 3.596 -15.661 1.00 98.44 210 LEU A N 1
ATOM 1599 C CA . LEU A 1 210 ? 3.354 3.454 -14.234 1.00 98.44 210 LEU A CA 1
ATOM 1600 C C . LEU A 1 210 ? 2.057 3.387 -13.431 1.00 98.44 210 LEU A C 1
ATOM 1602 O O . LEU A 1 210 ? 1.872 2.450 -12.651 1.00 98.44 210 LEU A O 1
ATOM 1606 N N . HIS A 1 211 ? 1.194 4.388 -13.590 1.00 98.50 211 HIS A N 1
ATOM 1607 C CA . HIS A 1 211 ? -0.058 4.499 -12.852 1.00 98.50 211 HIS A CA 1
ATOM 1608 C C . HIS A 1 211 ? -1.146 3.684 -13.541 1.00 98.50 211 HIS A C 1
ATOM 1610 O O . HIS A 1 211 ? -1.188 3.590 -14.765 1.00 98.50 211 HIS A O 1
ATOM 1616 N N . MET A 1 212 ? -2.020 3.067 -12.753 1.00 98.44 212 MET A N 1
ATOM 1617 C CA . MET A 1 212 ? -3.062 2.198 -13.286 1.00 98.44 212 MET A CA 1
ATOM 1618 C C . MET A 1 212 ? -4.228 3.005 -13.847 1.00 98.44 212 MET A C 1
ATOM 1620 O O . MET A 1 212 ? -4.595 4.054 -13.315 1.00 98.44 212 MET A O 1
ATOM 1624 N N . ASN A 1 213 ? -4.830 2.480 -14.907 1.00 98.62 213 ASN A N 1
ATOM 1625 C CA . ASN A 1 213 ? -6.161 2.888 -15.339 1.00 98.62 213 ASN A CA 1
ATOM 1626 C C . ASN A 1 213 ? -7.227 2.029 -14.622 1.00 98.62 213 ASN A C 1
ATOM 1628 O O . ASN A 1 213 ? -6.905 1.223 -13.745 1.00 98.62 213 ASN A O 1
ATOM 1632 N N . ARG A 1 214 ? -8.506 2.169 -15.002 1.00 98.31 214 ARG A N 1
ATOM 1633 C CA . ARG A 1 214 ? -9.598 1.396 -14.390 1.00 98.31 214 ARG A CA 1
ATOM 1634 C C . ARG A 1 214 ? -9.391 -0.124 -14.477 1.00 98.31 214 ARG A C 1
ATOM 1636 O O . ARG A 1 214 ? -9.586 -0.793 -13.468 1.00 98.31 214 ARG A O 1
ATOM 1643 N N . LYS A 1 215 ? -8.926 -0.651 -15.614 1.00 98.69 215 LYS A N 1
ATOM 1644 C CA . LYS A 1 215 ? -8.661 -2.090 -15.791 1.00 98.69 215 LYS A CA 1
ATOM 1645 C C . LYS A 1 215 ? -7.600 -2.604 -14.817 1.00 98.69 215 LYS A C 1
ATOM 1647 O O . LYS A 1 215 ? -7.704 -3.718 -14.322 1.00 98.69 215 LYS A O 1
ATOM 1652 N N . GLY A 1 216 ? -6.590 -1.789 -14.502 1.00 98.62 216 GLY A N 1
ATOM 1653 C CA . GLY A 1 216 ? -5.596 -2.140 -13.484 1.00 98.62 216 GLY A CA 1
ATOM 1654 C C . GLY A 1 216 ? -6.204 -2.274 -12.090 1.00 98.62 216 GLY A C 1
ATOM 1655 O O . GLY A 1 216 ? -5.931 -3.251 -11.396 1.00 98.62 216 GLY A O 1
ATOM 1656 N N . TYR A 1 217 ? -7.092 -1.352 -11.707 1.00 98.81 217 TYR A N 1
ATOM 1657 C CA . TYR A 1 217 ? -7.832 -1.472 -10.447 1.00 98.81 217 TYR A CA 1
ATOM 1658 C C . TYR A 1 217 ? -8.785 -2.675 -10.437 1.00 98.81 217 TYR A C 1
ATOM 1660 O O . TYR A 1 217 ? -8.897 -3.335 -9.409 1.00 98.81 217 TYR A O 1
ATOM 1668 N N . GLU A 1 218 ? -9.404 -3.028 -11.565 1.00 98.75 218 GLU A N 1
ATOM 1669 C CA . GLU A 1 218 ? -10.259 -4.224 -11.692 1.00 98.75 218 GLU A CA 1
ATOM 1670 C C . GLU A 1 218 ? -9.524 -5.535 -11.400 1.00 98.75 218 GLU A C 1
ATOM 1672 O O . GLU A 1 218 ? -10.144 -6.484 -10.924 1.00 98.75 218 GLU A O 1
ATOM 1677 N N . LEU A 1 219 ? -8.201 -5.577 -11.580 1.00 98.75 219 LEU A N 1
ATOM 1678 C CA . LEU A 1 219 ? -7.378 -6.709 -11.146 1.00 98.75 219 LEU A CA 1
ATOM 1679 C C . LEU A 1 219 ? -7.154 -6.725 -9.626 1.00 98.75 219 LEU A C 1
ATOM 1681 O O . LEU A 1 219 ? -7.094 -7.793 -9.019 1.00 98.75 219 LEU A O 1
ATOM 1685 N N . TRP A 1 220 ? -7.023 -5.554 -8.998 1.00 98.75 220 TRP A N 1
ATOM 1686 C CA . TRP A 1 220 ? -6.755 -5.427 -7.560 1.00 98.75 220 TRP A CA 1
ATOM 1687 C C . TRP A 1 220 ? -7.995 -5.675 -6.708 1.00 98.75 220 TRP A C 1
ATOM 1689 O O . TRP A 1 220 ? -7.908 -6.334 -5.671 1.00 98.75 220 TRP A O 1
ATOM 1699 N N . ILE A 1 221 ? -9.139 -5.141 -7.142 1.00 98.75 221 ILE A N 1
ATOM 1700 C CA . ILE A 1 221 ? -10.413 -5.161 -6.413 1.00 98.75 221 ILE A CA 1
ATOM 1701 C C . ILE A 1 221 ? -10.747 -6.546 -5.852 1.00 98.75 221 ILE A C 1
ATOM 1703 O O . ILE A 1 221 ? -10.869 -6.653 -4.631 1.00 98.75 221 ILE A O 1
ATOM 1707 N N . PRO A 1 222 ? -10.866 -7.612 -6.668 1.00 98.44 222 PRO A N 1
ATOM 1708 C CA . PRO A 1 222 ? -11.286 -8.911 -6.156 1.00 98.44 222 PRO A CA 1
ATOM 1709 C C . PRO A 1 222 ? -10.259 -9.520 -5.197 1.00 98.44 222 PRO A C 1
ATOM 1711 O O . PRO A 1 222 ? -10.649 -10.186 -4.243 1.00 98.44 222 PRO A O 1
ATOM 1714 N N . LEU A 1 223 ? -8.961 -9.274 -5.403 1.00 98.62 223 LEU A N 1
ATOM 1715 C CA . LEU A 1 223 ? -7.895 -9.806 -4.548 1.00 98.62 223 LEU A CA 1
ATOM 1716 C C . LEU A 1 223 ? -7.917 -9.167 -3.159 1.00 98.62 223 LEU A C 1
ATOM 1718 O O . LEU A 1 223 ? -7.806 -9.862 -2.147 1.00 98.62 223 LEU A O 1
ATOM 1722 N N . ILE A 1 224 ? -8.091 -7.846 -3.114 1.00 98.62 224 ILE A N 1
ATOM 1723 C CA . ILE A 1 224 ? -8.141 -7.089 -1.865 1.00 98.62 224 ILE A CA 1
ATOM 1724 C C . ILE A 1 224 ? -9.456 -7.357 -1.141 1.00 98.62 224 ILE A C 1
ATOM 1726 O O . ILE A 1 224 ? -9.444 -7.763 0.020 1.00 98.62 224 ILE A O 1
ATOM 1730 N N . LYS A 1 225 ? -10.586 -7.173 -1.830 1.00 97.62 225 LYS A N 1
ATOM 1731 C CA . LYS A 1 225 ? -11.918 -7.274 -1.233 1.00 97.62 225 LYS A CA 1
ATOM 1732 C C . LYS A 1 225 ? -12.181 -8.664 -0.666 1.00 97.62 225 LYS A C 1
ATOM 1734 O O . LYS A 1 225 ? -12.541 -8.764 0.501 1.00 97.62 225 LYS A O 1
ATOM 1739 N N . LYS A 1 226 ? -11.866 -9.726 -1.422 1.00 96.69 226 LYS A N 1
ATOM 1740 C CA . LYS A 1 226 ? -11.978 -11.114 -0.941 1.00 96.69 226 LYS A CA 1
ATOM 1741 C C . LYS A 1 226 ? -11.237 -11.315 0.376 1.00 96.69 226 LYS A C 1
ATOM 1743 O O . LYS A 1 226 ? -11.728 -12.006 1.263 1.00 96.69 226 LYS A O 1
ATOM 1748 N N . ARG A 1 227 ? -10.035 -10.744 0.500 1.00 97.19 227 ARG A N 1
ATOM 1749 C CA . ARG A 1 227 ? -9.225 -10.922 1.702 1.00 97.19 227 ARG A CA 1
ATOM 1750 C C . ARG A 1 227 ? -9.739 -10.095 2.879 1.00 97.19 227 ARG A C 1
ATOM 1752 O O . ARG A 1 227 ? -9.712 -10.583 4.003 1.00 97.19 227 ARG A O 1
ATOM 1759 N N . LEU A 1 228 ? -10.214 -8.878 2.631 1.00 97.31 228 LEU A N 1
ATOM 1760 C CA . LEU A 1 228 ? -10.833 -8.055 3.667 1.00 97.31 228 LEU A CA 1
ATOM 1761 C C . LEU A 1 228 ? -12.122 -8.694 4.195 1.00 97.31 228 LEU A C 1
ATOM 1763 O O . LEU A 1 228 ? -12.261 -8.828 5.404 1.00 97.31 228 LEU A O 1
ATOM 1767 N N . GLU A 1 229 ? -13.016 -9.149 3.315 1.00 95.44 229 GLU A N 1
ATOM 1768 C CA . GLU A 1 229 ? -14.276 -9.800 3.703 1.00 95.44 229 GLU A CA 1
ATOM 1769 C C . GLU A 1 229 ? -14.031 -11.097 4.484 1.00 95.44 229 GLU A C 1
ATOM 1771 O O . GLU A 1 229 ? -14.656 -11.317 5.517 1.00 95.44 229 GLU A O 1
ATOM 1776 N N . ALA A 1 230 ? -13.073 -11.924 4.050 1.00 95.12 230 ALA A N 1
ATOM 1777 C CA . ALA A 1 230 ? -12.723 -13.156 4.759 1.00 95.12 230 ALA A CA 1
ATOM 1778 C C . ALA A 1 230 ? -12.195 -12.902 6.183 1.00 95.12 230 ALA A C 1
ATOM 1780 O O . ALA A 1 230 ? -12.467 -13.681 7.093 1.00 95.12 230 ALA A O 1
ATOM 1781 N N . ASP A 1 231 ? -11.433 -11.824 6.375 1.00 94.44 231 ASP A N 1
ATOM 1782 C CA . ASP A 1 231 ? -10.752 -11.546 7.640 1.00 94.44 231 ASP A CA 1
ATOM 1783 C C . ASP A 1 231 ? -11.583 -10.674 8.604 1.00 94.44 231 ASP A C 1
ATOM 1785 O O . ASP A 1 231 ? -11.349 -10.739 9.817 1.00 94.44 231 ASP A O 1
ATOM 1789 N N . LEU A 1 232 ? -12.481 -9.826 8.082 1.00 91.56 232 LEU A N 1
ATOM 1790 C CA . LEU A 1 232 ? -13.249 -8.823 8.838 1.00 91.56 232 LEU A CA 1
ATOM 1791 C C . LEU A 1 232 ? -14.751 -9.132 8.929 1.00 91.56 232 LEU A C 1
ATOM 1793 O O . LEU A 1 232 ? -15.417 -8.564 9.799 1.00 91.56 232 LEU A O 1
ATOM 1797 N N . GLY A 1 233 ? -15.275 -10.006 8.067 1.00 80.38 233 GLY A N 1
ATOM 1798 C CA . GLY A 1 233 ? -16.712 -10.179 7.872 1.00 80.38 233 GLY A CA 1
ATOM 1799 C C . GLY A 1 233 ? -17.361 -8.997 7.142 1.00 80.38 233 GLY A C 1
ATOM 1800 O O . GLY A 1 233 ? -16.714 -8.009 6.794 1.00 80.38 233 GLY A O 1
ATOM 1801 N N . ASP A 1 234 ? -18.663 -9.114 6.915 1.00 62.91 234 ASP A N 1
ATOM 1802 C CA . ASP A 1 234 ? -19.558 -8.084 6.374 1.00 62.91 234 ASP A CA 1
ATOM 1803 C C . ASP A 1 234 ? -20.009 -7.052 7.425 1.00 62.91 234 ASP A C 1
ATOM 1805 O O . ASP A 1 234 ? -20.541 -5.999 7.074 1.00 62.91 234 ASP A O 1
ATOM 1809 N N . GLY A 1 235 ? -19.796 -7.343 8.711 1.00 51.88 235 GLY A N 1
ATOM 1810 C CA . GLY A 1 235 ? -20.302 -6.549 9.828 1.00 51.88 235 GLY A CA 1
ATOM 1811 C C . GLY A 1 235 ? -19.630 -5.186 9.949 1.00 51.88 235 GLY A C 1
ATOM 1812 O O . GLY A 1 235 ? -18.428 -5.123 10.208 1.00 51.88 235 GLY A O 1
ATOM 1813 N N . GLY A 1 236 ? -20.418 -4.124 9.762 1.00 45.62 236 GLY A N 1
ATOM 1814 C CA . GLY A 1 236 ? -20.084 -2.741 10.117 1.00 45.62 236 GLY A CA 1
ATOM 1815 C C . GLY A 1 236 ? -19.817 -2.521 11.601 1.00 45.62 236 GLY A C 1
ATOM 1816 O O . GLY A 1 236 ? -20.121 -3.419 12.417 1.00 45.62 236 GLY A O 1
#

pLDDT: mean 88.8, std 18.31, range [37.0, 98.94]

Sequence (236 aa):
MNIASITAVSAAGLLLLAARVAHAAAPATRPVPATQRFAAEIAAFEKRDQAAPPPQGAIVFTGSSSIRMWGNALAEDMKPLVAINRGFGGSTTSDLLQYMDRIVLPYRPRAIVVYCGENDIAGGATPQKVLDNMKTFVARARQALPDVRIYYISMKPSHSRWKLWDRISEGNRLIKEWAAQAGVTYIDITAAMLDADGLPRSDIFLPDRLHMNRKGYELWIPLIKKRLEADLGDGG

Secondary structure (DSSP, 8-state):
------------------------PPPP-PPPPTTSTTHHHHHHHHHHHHHSPPPTT-EEEEESHHHHHHTTHHHHHHTTS-EEEEE-TT--HHHHHHHHHHHTGGG--SEEEEE-SHHHHHTT--HHHHHHHHHHHHHHHHHH-TT-EEEEEPPPP-GGGGGGHHHHHHHHHHHHHHHHHTTPEEE--TGGGB-TTSSBPGGGB-TTSSSB-HHHHHHHHHHHHHHHHHHH-S--